Protein AF-A0ABD3RJL9-F1 (afdb_monomer)

Radius of gyration: 29.36 Å; Cα contacts (8 Å, |Δi|>4): 230; chains: 1; bounding box: 71×64×87 Å

Structure (mmCIF, N/CA/C/O backbone):
data_AF-A0ABD3RJL9-F1
#
_entry.id   AF-A0ABD3RJL9-F1
#
loop_
_atom_site.group_PDB
_atom_site.id
_atom_site.type_symbol
_atom_site.label_atom_id
_atom_site.label_alt_id
_atom_site.label_comp_id
_atom_site.label_asym_id
_atom_site.label_entity_id
_atom_site.label_seq_id
_atom_site.pdbx_PDB_ins_code
_atom_site.Cartn_x
_atom_site.Cartn_y
_atom_site.Cartn_z
_atom_site.occupancy
_atom_site.B_iso_or_equiv
_atom_site.auth_seq_id
_atom_site.auth_comp_id
_atom_site.auth_asym_id
_atom_site.auth_atom_id
_atom_site.pdbx_PDB_model_num
ATOM 1 N N . MET A 1 1 ? 4.898 8.493 -25.450 1.00 49.09 1 MET A N 1
ATOM 2 C CA . MET A 1 1 ? 4.939 7.636 -24.239 1.00 49.09 1 MET A CA 1
ATOM 3 C C . MET A 1 1 ? 6.153 7.896 -23.347 1.00 49.09 1 MET A C 1
ATOM 5 O O . MET A 1 1 ? 6.012 7.706 -22.150 1.00 49.09 1 MET A O 1
ATOM 9 N N . SER A 1 2 ? 7.295 8.373 -23.867 1.00 51.12 2 SER A N 1
ATOM 10 C CA . SER A 1 2 ? 8.560 8.495 -23.112 1.00 51.12 2 SER A CA 1
ATOM 11 C C . SER A 1 2 ? 8.559 9.437 -21.900 1.00 51.12 2 SER A C 1
ATOM 13 O O . SER A 1 2 ? 9.493 9.374 -21.118 1.00 51.12 2 SER A O 1
ATOM 15 N N . VAL A 1 3 ? 7.549 10.295 -21.723 1.00 60.09 3 VAL A N 1
ATOM 16 C CA . VAL A 1 3 ? 7.603 11.363 -20.705 1.00 60.09 3 VAL A CA 1
ATOM 17 C C . VAL A 1 3 ? 6.668 11.109 -19.512 1.00 60.09 3 VAL A C 1
ATOM 19 O O . VAL A 1 3 ? 6.882 11.680 -18.453 1.00 60.09 3 VAL A O 1
ATOM 22 N N . LEU A 1 4 ? 5.634 10.263 -19.647 1.00 69.38 4 LEU A N 1
ATOM 23 C CA . LEU A 1 4 ? 4.552 10.154 -18.645 1.00 69.38 4 LEU A CA 1
ATOM 24 C C . LEU A 1 4 ? 4.707 9.012 -17.635 1.00 69.38 4 LEU A C 1
ATOM 26 O O . LEU A 1 4 ? 4.087 9.075 -16.578 1.00 69.38 4 LEU A O 1
ATOM 30 N N . HIS A 1 5 ? 5.494 7.976 -17.929 1.00 83.44 5 HIS A N 1
ATOM 31 C CA . HIS A 1 5 ? 5.650 6.864 -16.991 1.00 83.44 5 HIS A CA 1
ATOM 32 C C . HIS A 1 5 ? 6.650 7.244 -15.884 1.00 83.44 5 HIS A C 1
ATOM 34 O O . HIS A 1 5 ? 7.741 7.692 -16.234 1.00 83.44 5 HIS A O 1
ATOM 40 N N . PRO A 1 6 ? 6.354 7.017 -14.586 1.00 84.38 6 PRO A N 1
ATOM 41 C CA . PRO A 1 6 ? 7.262 7.369 -13.487 1.00 84.38 6 PRO A CA 1
ATOM 42 C C . PRO A 1 6 ? 8.664 6.758 -13.617 1.00 84.38 6 PRO A C 1
ATOM 44 O O . PRO A 1 6 ? 9.666 7.394 -13.311 1.00 84.38 6 PRO A O 1
ATOM 47 N N . LEU A 1 7 ? 8.747 5.548 -14.182 1.00 86.31 7 LEU A N 1
ATOM 48 C CA . LEU A 1 7 ? 10.017 4.901 -14.539 1.00 86.31 7 LEU A CA 1
ATOM 49 C C . LEU A 1 7 ? 10.797 5.611 -15.655 1.00 86.31 7 LEU A C 1
ATOM 51 O O . LEU A 1 7 ? 11.798 5.083 -16.079 1.00 86.31 7 LEU A O 1
ATOM 55 N N . MET A 1 8 ? 10.362 6.731 -16.211 1.00 86.81 8 MET A N 1
ATOM 56 C CA . MET A 1 8 ? 11.145 7.484 -17.202 1.00 86.81 8 MET A CA 1
ATOM 57 C C . MET A 1 8 ? 11.368 8.929 -16.746 1.00 86.81 8 MET A C 1
ATOM 59 O O . MET A 1 8 ? 11.799 9.772 -17.531 1.00 86.81 8 MET A O 1
ATOM 63 N N . TRP A 1 9 ? 11.027 9.242 -15.494 1.00 85.19 9 TRP A N 1
ATOM 64 C CA . TRP A 1 9 ? 11.188 10.575 -14.926 1.00 85.19 9 TRP A CA 1
ATOM 65 C C . TRP A 1 9 ? 12.640 10.852 -14.544 1.00 85.19 9 TRP A C 1
ATOM 67 O O . TRP A 1 9 ? 13.453 9.939 -14.444 1.00 85.19 9 TRP A O 1
ATOM 77 N N . THR A 1 10 ? 12.963 12.124 -14.327 1.00 84.88 10 THR A N 1
ATOM 78 C CA . THR A 1 10 ? 14.251 12.544 -13.764 1.00 84.88 10 THR A CA 1
ATOM 79 C C . THR A 1 10 ? 14.348 12.162 -12.288 1.00 84.88 10 THR A C 1
ATOM 81 O O . THR A 1 10 ? 13.320 12.027 -11.624 1.00 84.88 10 THR A O 1
ATOM 84 N N . ASP A 1 11 ? 15.564 12.040 -11.761 1.00 83.31 11 ASP A N 1
ATOM 85 C CA . ASP A 1 11 ? 15.801 11.590 -10.381 1.00 83.31 11 ASP A CA 1
ATOM 86 C C . ASP A 1 11 ? 15.089 12.478 -9.353 1.00 83.31 11 ASP A C 1
ATOM 88 O O . ASP A 1 11 ? 14.355 11.962 -8.521 1.00 83.31 11 ASP A O 1
ATOM 92 N N . ARG A 1 12 ? 15.132 13.810 -9.519 1.00 81.50 12 ARG A N 1
ATOM 93 C CA . ARG A 1 12 ? 14.371 14.762 -8.679 1.00 81.50 12 ARG A CA 1
ATOM 94 C C . ARG A 1 12 ? 12.870 14.441 -8.605 1.00 81.50 12 ARG A C 1
ATOM 96 O O . ARG A 1 12 ? 12.234 14.607 -7.570 1.00 81.50 12 ARG A O 1
ATOM 103 N N . ARG A 1 13 ? 12.269 13.992 -9.711 1.00 79.19 13 ARG A N 1
ATOM 104 C CA . ARG A 1 13 ? 10.838 13.639 -9.760 1.00 79.19 13 ARG A CA 1
ATOM 105 C C . ARG A 1 13 ? 10.560 12.247 -9.206 1.00 79.19 13 ARG A C 1
ATOM 107 O O . ARG A 1 13 ? 9.487 12.018 -8.658 1.00 79.19 13 ARG A O 1
ATOM 114 N N . GLN A 1 14 ? 11.493 11.315 -9.373 1.00 83.38 14 GLN A N 1
ATOM 115 C CA . GLN A 1 14 ? 11.403 10.001 -8.740 1.00 83.38 14 GLN A CA 1
ATOM 116 C C . GLN A 1 14 ? 11.513 10.132 -7.217 1.00 83.38 14 GLN A C 1
ATOM 118 O O . GLN A 1 14 ? 10.752 9.491 -6.502 1.00 83.38 14 GLN A O 1
ATOM 123 N N . GLU A 1 15 ? 12.367 11.034 -6.734 1.00 81.44 15 GLU A N 1
ATOM 124 C CA . GLU A 1 15 ? 12.496 11.388 -5.322 1.00 81.44 15 GLU A CA 1
ATOM 125 C C . GLU A 1 15 ? 11.206 11.999 -4.770 1.00 81.44 15 GLU A C 1
ATOM 127 O O . GLU A 1 15 ? 10.715 11.573 -3.728 1.00 81.44 15 GLU A O 1
ATOM 132 N N . ALA A 1 16 ? 10.576 12.914 -5.513 1.00 77.62 16 ALA A N 1
ATOM 133 C CA . ALA A 1 16 ? 9.269 13.451 -5.134 1.00 77.62 16 ALA A CA 1
ATOM 134 C C . ALA A 1 16 ? 8.192 12.352 -5.015 1.00 77.62 16 ALA A C 1
ATOM 136 O O . ALA A 1 16 ? 7.364 12.398 -4.106 1.00 77.62 16 ALA A O 1
ATOM 137 N N . MET A 1 17 ? 8.229 11.337 -5.886 1.00 77.19 17 MET A N 1
ATOM 138 C CA . MET A 1 17 ? 7.349 10.162 -5.808 1.00 77.19 17 MET A CA 1
ATOM 139 C C . MET A 1 17 ? 7.727 9.185 -4.702 1.00 77.19 17 MET A C 1
ATOM 141 O O . MET A 1 17 ? 6.875 8.418 -4.269 1.00 77.19 17 MET A O 1
ATOM 145 N N . GLN A 1 18 ? 8.967 9.195 -4.220 1.00 78.50 18 GLN A N 1
ATOM 146 C CA . GLN A 1 18 ? 9.380 8.312 -3.135 1.00 78.50 18 GLN A CA 1
ATOM 147 C C . GLN A 1 18 ? 8.634 8.624 -1.827 1.00 78.50 18 GLN A C 1
ATOM 149 O O . GLN A 1 18 ? 8.463 7.734 -0.995 1.00 78.50 18 GLN A O 1
ATOM 154 N N . ARG A 1 19 ? 8.123 9.855 -1.692 1.00 71.38 19 ARG A N 1
ATOM 155 C CA . ARG A 1 19 ? 7.244 10.295 -0.595 1.00 71.38 19 ARG A CA 1
ATOM 156 C C . ARG A 1 19 ? 5.851 9.665 -0.645 1.00 71.38 19 ARG A C 1
ATOM 158 O O . ARG A 1 19 ? 5.139 9.676 0.353 1.00 71.38 19 ARG A O 1
ATOM 165 N N . SER A 1 20 ? 5.447 9.147 -1.803 1.00 72.38 20 SER A N 1
ATOM 166 C CA . SER A 1 20 ? 4.156 8.495 -1.987 1.00 72.38 20 SER A CA 1
ATOM 167 C C . SER A 1 20 ? 4.202 7.050 -1.486 1.00 72.38 20 SER A C 1
ATOM 169 O O . SER A 1 20 ? 5.098 6.258 -1.794 1.00 72.38 20 SER A O 1
ATOM 171 N N . SER A 1 21 ? 3.176 6.697 -0.720 1.00 65.56 21 SER A N 1
ATOM 172 C CA . SER A 1 21 ? 2.938 5.359 -0.183 1.00 65.56 21 SER A CA 1
ATOM 173 C C . SER A 1 21 ? 2.552 4.355 -1.273 1.00 65.56 21 SER A C 1
ATOM 175 O O . SER A 1 21 ? 2.922 3.183 -1.186 1.00 65.56 21 SER A O 1
ATOM 177 N N . THR A 1 22 ? 1.878 4.807 -2.337 1.00 61.28 22 THR A N 1
ATOM 178 C CA . THR A 1 22 ? 1.389 3.935 -3.416 1.00 61.28 22 THR A CA 1
ATOM 179 C C . THR A 1 22 ? 2.466 3.559 -4.434 1.00 61.28 22 THR A C 1
ATOM 181 O O . THR A 1 22 ? 2.315 2.569 -5.157 1.00 61.28 22 THR A O 1
ATOM 184 N N . LYS A 1 23 ? 3.566 4.321 -4.523 1.00 62.62 23 LYS A N 1
ATOM 185 C CA . LYS A 1 23 ? 4.617 4.114 -5.533 1.00 62.62 23 LYS A CA 1
ATOM 186 C C . LYS A 1 23 ? 6.019 4.404 -5.000 1.00 62.62 23 LYS A C 1
ATOM 188 O O . LYS A 1 23 ? 6.710 5.267 -5.536 1.00 62.62 23 LYS A O 1
ATOM 193 N N . LYS A 1 24 ? 6.486 3.596 -4.040 1.00 69.94 24 LYS A N 1
ATOM 194 C CA . LYS A 1 24 ? 7.922 3.491 -3.713 1.00 69.94 24 LYS A CA 1
ATOM 195 C C . LYS A 1 24 ? 8.691 3.023 -4.947 1.00 69.94 24 LYS A C 1
ATOM 197 O O . LYS A 1 24 ? 8.808 1.826 -5.213 1.00 69.94 24 LYS A O 1
ATOM 202 N N . ILE A 1 25 ? 9.138 3.982 -5.747 1.00 80.44 25 ILE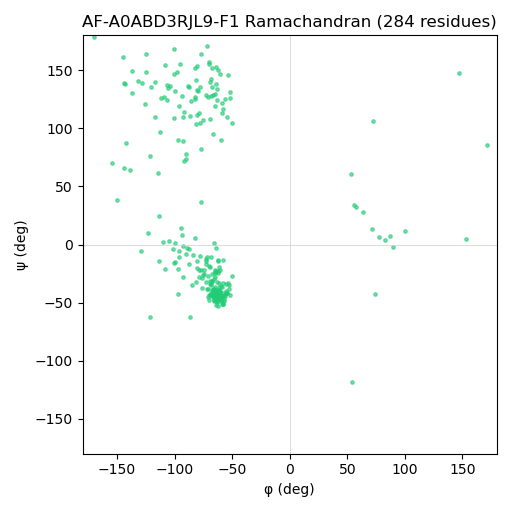 A N 1
ATOM 203 C CA . ILE A 1 25 ? 9.621 3.729 -7.098 1.00 80.44 25 ILE A CA 1
ATOM 204 C C . ILE A 1 25 ? 11.043 3.186 -7.096 1.00 80.44 25 ILE A C 1
ATOM 206 O O . ILE A 1 25 ? 11.372 2.408 -7.984 1.00 80.44 25 ILE A O 1
ATOM 210 N N . TYR A 1 26 ? 11.846 3.520 -6.082 1.00 84.31 26 TYR A N 1
ATOM 211 C CA . TYR A 1 26 ? 13.241 3.086 -6.013 1.00 84.31 26 TYR A CA 1
ATOM 212 C C . TYR A 1 26 ? 13.394 1.580 -5.950 1.00 84.31 26 TYR A C 1
ATOM 214 O O . TYR A 1 26 ? 14.147 1.041 -6.740 1.00 84.31 26 TYR A O 1
ATOM 222 N N . ARG A 1 27 ? 12.586 0.881 -5.148 1.00 85.06 27 ARG A N 1
ATOM 223 C CA . ARG A 1 27 ? 12.644 -0.586 -5.117 1.00 85.06 27 ARG A CA 1
ATOM 224 C C . ARG A 1 27 ? 12.426 -1.194 -6.502 1.00 85.06 27 ARG A C 1
ATOM 226 O O . ARG A 1 27 ? 13.143 -2.091 -6.908 1.00 85.06 27 ARG A O 1
ATOM 233 N N . LEU A 1 28 ? 11.442 -0.673 -7.233 1.00 86.31 28 LEU A N 1
ATOM 234 C CA . LEU A 1 28 ? 11.156 -1.138 -8.584 1.00 86.31 28 LEU A CA 1
ATOM 235 C C . LEU A 1 28 ? 12.269 -0.767 -9.573 1.00 86.31 28 LEU A C 1
ATOM 237 O O . LEU A 1 28 ? 12.479 -1.490 -10.537 1.00 86.31 28 LEU A O 1
ATOM 241 N N . LEU A 1 29 ? 12.931 0.372 -9.386 1.00 88.75 29 LEU A N 1
ATOM 242 C CA . LEU A 1 29 ? 14.048 0.790 -10.229 1.00 88.75 29 LEU A CA 1
ATOM 243 C C . LEU A 1 29 ? 15.285 -0.060 -9.981 1.00 88.75 29 LEU A C 1
ATOM 245 O O . LEU A 1 29 ? 15.856 -0.543 -10.951 1.00 88.75 29 LEU A O 1
ATOM 249 N N . ASP A 1 30 ? 15.608 -0.305 -8.715 1.00 90.25 30 ASP A N 1
ATOM 250 C CA . ASP A 1 30 ? 16.686 -1.197 -8.301 1.00 90.25 30 ASP A CA 1
ATOM 251 C C . ASP A 1 30 ? 16.455 -2.599 -8.881 1.00 90.25 30 ASP A C 1
ATOM 253 O O . ASP A 1 30 ? 17.327 -3.122 -9.565 1.00 90.25 30 ASP A O 1
ATOM 257 N N . ASP A 1 31 ? 15.241 -3.152 -8.733 1.00 92.12 31 ASP A N 1
ATOM 258 C CA . ASP A 1 31 ? 14.880 -4.455 -9.310 1.00 92.12 31 ASP A CA 1
ATOM 259 C C . ASP A 1 31 ? 15.067 -4.472 -10.847 1.00 92.12 31 ASP A C 1
ATOM 261 O O . ASP A 1 31 ? 15.570 -5.441 -11.413 1.00 92.12 31 ASP A O 1
ATOM 265 N N . ILE A 1 32 ? 14.687 -3.394 -11.549 1.00 92.31 32 ILE A N 1
ATOM 266 C CA . ILE A 1 32 ? 14.830 -3.284 -13.014 1.00 92.31 32 ILE A CA 1
ATOM 267 C C . ILE A 1 32 ? 16.300 -3.202 -13.433 1.00 92.31 32 ILE A C 1
ATOM 269 O O . ILE A 1 32 ? 16.683 -3.804 -14.442 1.00 92.31 32 ILE A O 1
ATOM 273 N N . ASP A 1 33 ? 17.106 -2.430 -12.711 1.00 92.12 33 ASP A N 1
ATOM 274 C CA . ASP A 1 33 ? 18.520 -2.235 -13.019 1.00 92.12 33 ASP A CA 1
ATOM 275 C C . ASP A 1 33 ? 19.328 -3.506 -12.704 1.00 92.12 33 ASP A C 1
ATOM 277 O O . ASP A 1 33 ? 20.178 -3.909 -13.511 1.00 92.12 33 ASP A O 1
ATOM 281 N N . ASP A 1 34 ? 18.994 -4.202 -11.615 1.00 95.25 34 ASP A N 1
ATOM 282 C CA . ASP A 1 34 ? 19.538 -5.515 -11.260 1.00 95.25 34 ASP A CA 1
ATOM 283 C C . ASP A 1 34 ? 19.175 -6.569 -12.315 1.00 95.25 34 ASP A C 1
ATOM 285 O O . ASP A 1 34 ? 20.060 -7.260 -12.830 1.00 95.25 34 ASP A O 1
ATOM 289 N N . ASP A 1 35 ? 17.904 -6.648 -12.724 1.00 95.38 35 ASP A N 1
ATOM 290 C CA . ASP A 1 35 ? 17.443 -7.571 -13.768 1.00 95.38 35 ASP A CA 1
ATOM 291 C C . ASP A 1 35 ? 18.115 -7.284 -15.117 1.00 95.38 35 ASP A C 1
ATOM 293 O O . ASP A 1 35 ? 18.547 -8.205 -15.821 1.00 95.38 35 ASP A O 1
ATOM 297 N N . SER A 1 36 ? 18.246 -6.007 -15.490 1.00 94.69 36 SER A 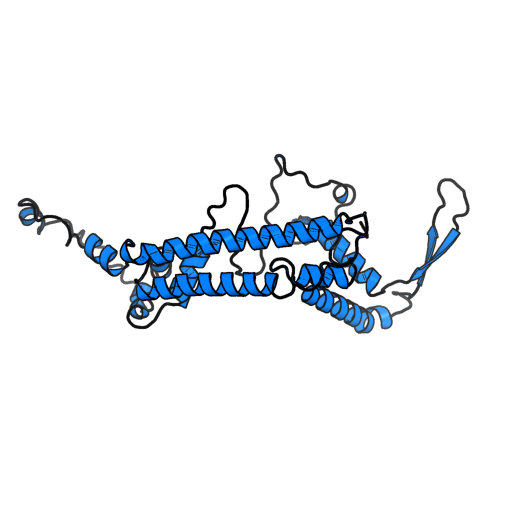N 1
ATOM 298 C CA . SER A 1 36 ? 18.941 -5.603 -16.715 1.00 94.69 36 SER A CA 1
ATOM 299 C C . SER A 1 36 ? 20.409 -6.021 -16.682 1.00 94.69 36 SER A C 1
ATOM 301 O O . SER A 1 36 ? 20.948 -6.494 -17.688 1.00 94.69 36 SER A O 1
ATOM 303 N N . THR A 1 37 ? 21.070 -5.832 -15.541 1.00 94.06 37 THR A N 1
ATOM 304 C CA . THR A 1 37 ? 22.477 -6.200 -15.356 1.00 94.06 37 THR A CA 1
ATOM 305 C C . THR A 1 37 ? 22.638 -7.711 -15.438 1.00 94.06 37 THR A C 1
ATOM 307 O O . THR A 1 37 ? 23.467 -8.208 -16.203 1.00 94.06 37 THR A O 1
ATOM 310 N N . TRP A 1 38 ? 21.770 -8.454 -14.753 1.00 95.62 38 TRP A N 1
ATOM 311 C CA . TRP A 1 38 ? 21.752 -9.909 -14.777 1.00 95.62 38 TRP A CA 1
ATOM 312 C C . TRP A 1 38 ? 21.525 -10.467 -16.188 1.00 95.62 38 TRP A C 1
ATOM 314 O O . TRP A 1 38 ? 22.256 -11.359 -16.629 1.00 95.62 38 TRP A O 1
ATOM 324 N N . LEU A 1 39 ? 20.561 -9.924 -16.941 1.00 94.19 39 LEU A N 1
ATOM 325 C CA . LEU A 1 39 ? 20.297 -10.326 -18.326 1.00 94.19 39 LEU A CA 1
ATOM 326 C C . LEU A 1 39 ? 21.491 -10.043 -19.234 1.00 94.19 39 LEU A C 1
ATOM 328 O O . LEU A 1 39 ? 21.826 -10.868 -20.091 1.00 94.19 39 LEU A O 1
ATOM 332 N N . ASN A 1 40 ? 22.164 -8.913 -19.036 1.00 92.50 40 ASN A N 1
ATOM 333 C CA . ASN A 1 40 ? 23.361 -8.607 -19.797 1.00 92.50 40 ASN A CA 1
ATOM 334 C C . ASN A 1 40 ? 24.481 -9.608 -19.496 1.00 92.50 40 ASN A C 1
ATOM 336 O O . ASN A 1 40 ? 25.066 -10.161 -20.427 1.00 92.50 40 ASN A O 1
ATOM 340 N N . GLU A 1 41 ? 24.749 -9.904 -18.227 1.00 93.19 41 GLU A N 1
ATOM 341 C CA . GLU A 1 41 ? 25.804 -10.836 -17.814 1.00 93.19 41 GLU A CA 1
ATOM 342 C C . GLU A 1 41 ? 25.534 -12.286 -18.225 1.00 93.19 41 GLU A C 1
ATOM 344 O O . GLU A 1 41 ? 26.451 -12.997 -18.636 1.00 93.19 41 GLU A O 1
ATOM 349 N N . LYS A 1 42 ? 24.290 -12.756 -18.094 1.00 94.50 42 LYS A N 1
ATOM 350 C CA . LYS A 1 42 ? 23.954 -14.174 -18.293 1.00 94.50 42 LYS A CA 1
ATOM 351 C C . LYS A 1 42 ? 23.506 -14.512 -19.703 1.00 94.50 42 LYS A C 1
ATOM 353 O O . LYS A 1 42 ? 23.693 -15.652 -20.118 1.00 94.50 42 LYS A O 1
ATOM 358 N N . LEU A 1 43 ? 22.916 -13.561 -20.425 1.00 93.56 43 LEU A N 1
ATOM 359 C CA . LEU A 1 43 ? 22.292 -13.819 -21.718 1.00 93.56 43 LEU A CA 1
ATOM 360 C C . LEU A 1 43 ? 22.911 -12.972 -22.830 1.00 93.56 43 LEU A C 1
ATOM 362 O O . LEU A 1 43 ? 23.496 -13.531 -23.756 1.00 93.56 43 LEU A O 1
ATOM 366 N N . TRP A 1 44 ? 22.816 -11.643 -22.758 1.00 92.19 44 TRP A N 1
ATOM 367 C CA . TRP A 1 44 ? 23.152 -10.794 -23.907 1.00 92.19 44 TRP A CA 1
ATOM 368 C C . TRP A 1 44 ? 24.650 -10.754 -24.211 1.00 92.19 44 TRP A C 1
ATOM 370 O O . TRP A 1 44 ? 25.028 -10.755 -25.379 1.00 92.19 44 TRP A O 1
ATOM 380 N N . SER A 1 45 ? 25.511 -10.733 -23.192 1.00 90.62 45 SER A N 1
ATOM 381 C CA . SER A 1 45 ? 26.970 -10.745 -23.385 1.00 90.62 45 SER A CA 1
ATOM 382 C C . SER A 1 45 ? 27.519 -12.126 -23.740 1.00 90.62 45 SER A C 1
ATOM 384 O O . SER A 1 45 ? 28.580 -12.217 -24.354 1.00 90.62 45 SER A O 1
ATOM 386 N N . SER A 1 46 ? 26.782 -13.193 -23.412 1.00 92.81 46 SER A N 1
ATOM 387 C CA . SER A 1 46 ? 27.202 -14.571 -23.685 1.00 92.81 46 SER A CA 1
ATOM 388 C C . SER A 1 46 ? 27.232 -14.905 -25.182 1.00 92.81 46 SER A C 1
ATOM 390 O O . SER A 1 46 ? 28.073 -15.687 -25.621 1.00 92.81 46 SER A O 1
ATOM 392 N N . ASP A 1 47 ? 26.352 -14.282 -25.974 1.00 92.06 47 ASP A N 1
ATOM 393 C CA . ASP A 1 47 ? 26.249 -14.494 -27.417 1.00 92.06 47 ASP A CA 1
ATOM 394 C C . ASP A 1 47 ? 25.945 -13.179 -28.153 1.00 92.06 47 ASP A C 1
ATOM 396 O O . ASP A 1 47 ? 24.795 -12.844 -28.453 1.00 92.06 47 ASP A O 1
ATOM 400 N N . ARG A 1 48 ? 27.009 -12.447 -28.502 1.00 90.00 48 ARG A N 1
ATOM 401 C CA . ARG A 1 48 ? 26.920 -11.202 -29.284 1.00 90.00 48 ARG A CA 1
ATOM 402 C C . ARG A 1 48 ? 26.559 -11.412 -30.753 1.00 90.00 48 ARG A C 1
ATOM 404 O O . ARG A 1 48 ? 26.254 -10.443 -31.442 1.00 90.00 48 ARG A O 1
ATOM 411 N N . THR A 1 49 ? 26.572 -12.653 -31.242 1.00 90.38 49 THR A N 1
ATOM 412 C CA . THR A 1 49 ? 26.120 -12.949 -32.609 1.00 90.38 49 THR A CA 1
ATOM 413 C C . THR A 1 49 ? 24.598 -12.931 -32.689 1.00 90.38 49 THR A C 1
ATOM 415 O O . THR A 1 49 ? 24.034 -12.422 -33.657 1.00 90.38 49 THR A O 1
ATOM 418 N N . ARG A 1 50 ? 23.929 -13.418 -31.638 1.00 90.56 50 ARG A N 1
ATOM 419 C CA . ARG A 1 50 ? 22.473 -13.365 -31.490 1.00 90.56 50 ARG A CA 1
ATOM 420 C C . ARG A 1 50 ? 21.984 -12.049 -30.885 1.00 90.56 50 ARG A C 1
ATOM 422 O O . ARG A 1 50 ? 20.910 -11.581 -31.259 1.00 90.56 50 ARG A O 1
ATOM 429 N N . PHE A 1 51 ? 22.756 -11.463 -29.970 1.00 91.88 51 PHE A N 1
ATOM 430 C CA . PHE A 1 51 ? 22.429 -10.227 -29.254 1.00 91.88 51 PHE A CA 1
ATOM 431 C C . PHE A 1 51 ? 23.503 -9.151 -29.501 1.00 91.88 51 PHE A C 1
ATOM 433 O O . PHE A 1 51 ? 24.357 -8.920 -28.640 1.00 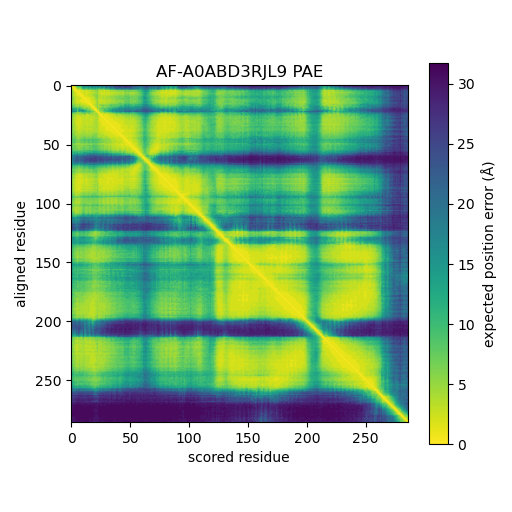91.88 51 PHE A O 1
ATOM 440 N N . PRO A 1 52 ? 23.503 -8.504 -30.681 1.00 91.75 52 PRO A N 1
ATOM 441 C CA . PRO A 1 52 ? 24.485 -7.475 -31.007 1.00 91.75 52 PRO A CA 1
ATOM 442 C C . PRO A 1 52 ? 24.296 -6.227 -30.134 1.00 91.75 52 PRO A C 1
ATOM 444 O O . PRO A 1 52 ? 23.187 -5.924 -29.699 1.00 91.75 52 PRO A O 1
ATOM 447 N N . GLU A 1 53 ? 25.377 -5.482 -29.894 1.00 88.62 53 GLU A N 1
ATOM 448 C CA . GLU A 1 53 ? 25.342 -4.249 -29.085 1.00 88.62 53 GLU A CA 1
ATOM 449 C C . GLU A 1 53 ? 24.712 -3.072 -29.835 1.00 88.62 53 GLU A C 1
ATOM 451 O O . GLU A 1 53 ? 24.149 -2.167 -29.221 1.00 88.62 53 GLU A O 1
ATOM 456 N N . THR A 1 54 ? 24.758 -3.100 -31.165 1.00 91.31 54 THR A N 1
ATOM 457 C CA . THR A 1 54 ? 24.138 -2.109 -32.041 1.00 91.31 54 THR A CA 1
ATOM 458 C C . THR A 1 54 ? 23.443 -2.792 -33.212 1.00 91.31 54 THR A C 1
ATOM 460 O O . THR A 1 54 ? 23.856 -3.853 -33.682 1.00 91.31 54 THR A O 1
ATOM 463 N N . VAL A 1 55 ? 22.367 -2.176 -33.695 1.00 90.56 55 VAL A N 1
ATOM 464 C CA . VAL A 1 55 ? 21.689 -2.576 -34.932 1.00 90.56 55 VAL A CA 1
ATOM 465 C C . VAL A 1 55 ? 21.521 -1.368 -35.835 1.00 90.56 55 VAL A C 1
ATOM 467 O O . VAL A 1 55 ? 21.175 -0.279 -35.376 1.00 90.56 55 VAL A O 1
ATOM 470 N N . SER A 1 56 ? 21.745 -1.564 -37.129 1.00 88.88 56 SER A N 1
ATOM 471 C CA . SER A 1 56 ? 21.510 -0.533 -38.133 1.00 88.88 56 SER A CA 1
ATOM 472 C C . SER A 1 56 ? 20.091 -0.665 -38.679 1.00 88.88 56 SER A C 1
ATOM 474 O O . SER A 1 56 ? 19.751 -1.656 -39.328 1.00 88.88 56 SER A O 1
ATOM 476 N N . LEU A 1 57 ? 19.252 0.332 -38.419 1.00 84.75 57 LEU A N 1
ATOM 477 C CA . LEU A 1 57 ? 17.872 0.384 -38.889 1.00 84.75 57 LEU A CA 1
ATOM 478 C C . LEU A 1 57 ? 17.752 1.416 -40.006 1.00 84.75 57 LEU A C 1
ATOM 480 O O . LEU A 1 57 ? 18.288 2.516 -39.911 1.00 84.75 57 LEU A O 1
ATOM 484 N N . ARG A 1 58 ? 17.009 1.080 -41.064 1.00 82.75 58 ARG A N 1
ATOM 485 C CA . ARG A 1 58 ? 16.593 2.080 -42.052 1.00 82.75 58 ARG A CA 1
ATOM 486 C C . ARG A 1 58 ? 15.408 2.851 -41.489 1.00 82.75 58 ARG A C 1
ATOM 488 O O . ARG A 1 58 ? 14.331 2.281 -41.321 1.00 82.75 58 ARG A O 1
ATOM 495 N N . VAL A 1 59 ? 15.602 4.132 -41.205 1.00 78.12 59 VAL A N 1
ATOM 496 C CA . VAL A 1 59 ? 14.565 5.010 -40.655 1.00 78.12 59 VAL A CA 1
ATOM 497 C C . VAL A 1 59 ? 14.188 6.042 -41.717 1.00 78.12 59 VAL A C 1
ATOM 499 O O . VAL A 1 59 ? 15.049 6.729 -42.259 1.00 78.12 59 VAL A O 1
ATOM 502 N N . GLY A 1 60 ? 12.891 6.142 -42.033 1.00 65.62 60 GLY A N 1
ATOM 503 C CA . GLY A 1 60 ? 12.351 7.203 -42.897 1.00 65.62 60 GLY A CA 1
ATOM 504 C C . GLY A 1 60 ? 12.078 6.861 -44.369 1.00 65.62 60 GLY A C 1
ATOM 505 O O . GLY A 1 60 ? 11.802 7.773 -45.132 1.00 65.62 60 GLY A O 1
ATOM 506 N N . GLY A 1 61 ? 12.099 5.592 -44.789 1.00 55.81 61 GLY A N 1
ATOM 507 C CA . GLY A 1 61 ? 11.790 5.211 -46.177 1.00 55.81 61 GLY A CA 1
ATOM 508 C C . GLY A 1 61 ? 10.341 4.757 -46.375 1.00 55.81 61 GLY A C 1
ATOM 509 O O . GLY A 1 61 ? 10.049 3.569 -46.253 1.00 55.81 61 GLY A O 1
ATOM 510 N N . GLY A 1 62 ? 9.431 5.679 -46.692 1.00 56.88 62 GLY A N 1
ATOM 511 C CA . GLY A 1 62 ? 8.121 5.351 -47.264 1.00 56.88 62 GLY A CA 1
ATOM 512 C C . GLY A 1 62 ? 8.143 5.570 -48.778 1.00 56.88 62 GLY A C 1
ATOM 513 O O . GLY A 1 62 ? 8.587 6.617 -49.224 1.00 56.88 62 GLY A O 1
ATOM 514 N N . ASN A 1 63 ? 7.656 4.605 -49.567 1.00 52.06 63 ASN A N 1
ATOM 515 C CA . ASN A 1 63 ? 7.501 4.703 -51.030 1.00 52.06 63 ASN A CA 1
ATOM 516 C C . ASN A 1 63 ? 8.765 5.117 -51.821 1.00 52.06 63 ASN A C 1
ATOM 518 O O . ASN A 1 63 ? 8.744 6.086 -52.572 1.00 52.06 63 ASN A O 1
ATOM 522 N N . GLY A 1 64 ? 9.837 4.323 -51.737 1.00 58.88 64 GLY A N 1
ATOM 523 C CA . GLY A 1 64 ? 10.928 4.371 -52.724 1.00 58.88 64 GLY A CA 1
ATOM 524 C C . GLY A 1 64 ? 12.044 5.390 -52.475 1.00 58.88 64 GLY A C 1
ATOM 525 O O . GLY A 1 64 ? 12.913 5.523 -53.331 1.00 58.88 64 GLY A O 1
ATOM 526 N N . GLU A 1 65 ? 12.065 6.063 -51.324 1.00 64.69 65 GLU A N 1
ATOM 527 C CA . GLU A 1 65 ? 13.222 6.850 -50.881 1.00 64.69 65 GLU A CA 1
ATOM 528 C C . GLU A 1 65 ? 14.212 5.984 -50.081 1.00 64.69 65 GLU A C 1
ATOM 530 O O . GLU A 1 65 ? 13.815 5.186 -49.222 1.00 64.69 65 GLU A O 1
ATOM 535 N N . ASP A 1 66 ? 15.510 6.145 -50.364 1.00 63.56 66 ASP A N 1
ATOM 536 C CA . ASP A 1 66 ? 16.598 5.539 -49.593 1.00 63.56 66 ASP A CA 1
ATOM 537 C C . ASP A 1 66 ? 16.626 6.163 -48.190 1.00 63.56 66 ASP A C 1
ATOM 539 O O . ASP A 1 66 ? 17.186 7.234 -47.965 1.00 63.56 66 ASP A O 1
ATOM 543 N N . GLY A 1 67 ? 15.965 5.499 -47.240 1.00 70.56 67 GLY A N 1
ATOM 544 C CA . GLY A 1 67 ? 15.962 5.910 -45.839 1.00 70.56 67 GLY A CA 1
ATOM 545 C C . GLY A 1 67 ? 17.372 5.921 -45.242 1.00 70.56 67 GLY A C 1
ATOM 546 O O . GLY A 1 67 ? 18.207 5.072 -45.568 1.00 70.56 67 GLY A O 1
ATOM 547 N N . ASN A 1 68 ? 17.620 6.855 -44.324 1.00 79.56 68 ASN A N 1
ATOM 548 C CA . ASN A 1 68 ? 18.897 6.951 -43.625 1.00 79.56 68 ASN A CA 1
ATOM 549 C C . ASN A 1 68 ? 19.141 5.698 -42.773 1.00 79.56 68 ASN A C 1
ATOM 551 O O . ASN A 1 68 ? 18.237 5.191 -42.101 1.00 79.56 68 ASN A O 1
ATOM 555 N N . LEU A 1 69 ? 20.381 5.207 -42.808 1.00 84.00 69 LEU A N 1
ATOM 556 C CA . LEU A 1 69 ? 20.840 4.123 -41.947 1.00 84.00 69 LEU A CA 1
ATOM 557 C C . LEU A 1 69 ? 21.191 4.721 -40.578 1.00 84.00 69 LEU A C 1
ATOM 559 O O . LEU A 1 69 ? 22.146 5.485 -40.463 1.00 84.00 69 LEU A O 1
ATOM 563 N N . GLU A 1 70 ? 20.404 4.403 -39.557 1.00 87.75 70 GLU A N 1
ATOM 564 C CA . GLU A 1 70 ? 20.625 4.853 -38.183 1.00 87.75 70 GLU A CA 1
ATOM 565 C C . GLU A 1 70 ? 21.136 3.678 -37.344 1.00 87.75 70 GLU A C 1
ATOM 567 O O . GLU A 1 70 ? 20.495 2.626 -37.285 1.00 87.75 70 GLU A O 1
ATOM 572 N N . GLU A 1 71 ? 22.285 3.842 -36.689 1.00 90.12 71 GLU A N 1
ATOM 573 C CA . GLU A 1 71 ? 22.764 2.875 -35.701 1.00 90.12 71 GLU A CA 1
ATOM 574 C C . GLU A 1 71 ? 22.099 3.131 -34.353 1.00 90.12 71 GLU A C 1
ATOM 576 O O . GLU A 1 71 ? 22.142 4.243 -33.824 1.00 90.12 71 GLU A O 1
ATOM 581 N N . ARG A 1 72 ? 21.494 2.090 -33.780 1.00 88.00 72 ARG A N 1
ATOM 582 C CA . ARG A 1 72 ? 20.862 2.159 -32.464 1.00 88.00 72 ARG A CA 1
ATOM 583 C C . ARG A 1 72 ? 21.479 1.163 -31.495 1.00 88.00 72 ARG A C 1
ATOM 585 O O . ARG A 1 72 ? 21.657 0.001 -31.869 1.00 88.00 72 ARG A O 1
ATOM 592 N N . PRO A 1 73 ? 21.762 1.583 -30.251 1.00 91.00 73 PRO A N 1
ATOM 593 C CA . PRO A 1 73 ? 22.240 0.674 -29.226 1.00 91.00 73 PRO A CA 1
ATOM 594 C C . PRO A 1 73 ? 21.122 -0.292 -28.819 1.00 91.00 73 PRO A C 1
ATOM 596 O O . PRO A 1 73 ? 19.957 0.094 -28.694 1.00 91.00 73 PRO A O 1
ATOM 599 N N . CYS A 1 74 ? 21.483 -1.549 -28.604 1.00 89.75 74 CYS A N 1
ATOM 600 C CA . CYS A 1 74 ? 20.593 -2.601 -28.134 1.00 89.75 74 CYS A CA 1
ATOM 601 C C . CYS A 1 74 ? 20.922 -2.970 -26.690 1.00 89.75 74 CYS A C 1
ATOM 603 O O . CYS A 1 74 ? 22.053 -2.809 -26.240 1.00 89.75 74 CYS A O 1
ATOM 605 N N . PHE A 1 75 ? 19.924 -3.496 -25.975 1.00 89.25 75 PHE A N 1
ATOM 606 C CA . PHE A 1 75 ? 20.115 -4.095 -24.648 1.00 89.25 75 PHE A CA 1
ATOM 607 C C . PHE A 1 75 ? 20.742 -3.154 -23.602 1.00 89.25 75 PHE A C 1
ATOM 609 O O . PHE A 1 75 ? 21.472 -3.585 -22.714 1.00 89.25 75 PHE A O 1
ATOM 616 N N . THR A 1 76 ? 20.461 -1.852 -23.703 1.00 90.75 76 THR A N 1
ATOM 617 C CA . THR A 1 76 ? 20.885 -0.868 -22.701 1.00 90.75 76 THR A CA 1
ATOM 618 C C . THR A 1 76 ? 19.939 -0.879 -21.497 1.00 90.75 76 THR A C 1
ATOM 620 O O . THR A 1 76 ? 18.748 -1.156 -21.680 1.00 90.75 76 THR A O 1
ATOM 623 N N . PRO A 1 77 ? 20.403 -0.488 -20.293 1.00 90.06 77 PRO A N 1
ATOM 624 C CA . PRO A 1 77 ? 19.530 -0.351 -19.122 1.00 90.06 77 PRO A CA 1
ATOM 625 C C . PRO A 1 77 ? 18.334 0.569 -19.384 1.00 90.06 77 PRO A C 1
ATOM 627 O O . PRO A 1 77 ? 17.191 0.234 -19.086 1.00 90.06 77 PRO A O 1
ATOM 630 N N . LEU A 1 78 ? 18.564 1.691 -20.077 1.00 89.56 78 LEU A N 1
ATOM 631 C CA . LEU A 1 78 ? 17.493 2.605 -20.478 1.00 89.56 78 LEU A CA 1
ATOM 632 C C . LEU A 1 78 ? 16.488 1.949 -21.442 1.00 89.56 78 LEU A C 1
ATOM 634 O O . LEU A 1 78 ? 15.283 2.177 -21.331 1.00 89.56 78 LEU A O 1
ATOM 638 N N . GLY A 1 79 ? 16.965 1.134 -22.387 1.00 90.50 79 GLY A N 1
ATOM 639 C CA . GLY A 1 79 ? 16.113 0.379 -23.305 1.00 90.50 79 GLY A CA 1
ATOM 640 C C . GLY A 1 79 ? 15.276 -0.679 -22.584 1.00 90.50 79 GLY A C 1
ATOM 641 O O . GLY A 1 79 ? 14.091 -0.834 -22.884 1.00 90.50 79 GLY A O 1
ATOM 642 N N . PHE A 1 80 ? 15.859 -1.356 -21.593 1.00 92.75 80 PHE A N 1
ATOM 643 C CA . PHE A 1 80 ? 15.153 -2.313 -20.746 1.00 92.75 80 PHE A CA 1
ATOM 644 C C . PHE A 1 80 ? 14.086 -1.624 -19.886 1.00 92.75 80 PHE A C 1
ATOM 646 O O . PHE A 1 80 ? 12.918 -2.013 -19.921 1.00 92.75 80 PHE A O 1
ATOM 653 N N . ARG A 1 81 ? 14.439 -0.516 -19.227 1.00 91.81 81 ARG A N 1
ATOM 654 C CA . ARG A 1 81 ? 13.516 0.341 -18.468 1.00 91.81 81 ARG A CA 1
ATOM 655 C C . ARG A 1 81 ? 12.347 0.829 -19.329 1.00 91.81 81 ARG A C 1
ATOM 657 O O . ARG A 1 81 ? 11.190 0.768 -18.906 1.00 91.81 81 ARG A O 1
ATOM 664 N N . TYR A 1 82 ? 12.619 1.225 -20.575 1.00 90.94 82 TYR A N 1
ATOM 665 C CA . TYR A 1 82 ? 11.581 1.569 -21.548 1.00 90.94 82 TYR A CA 1
ATOM 666 C C . TYR A 1 82 ? 10.672 0.374 -21.875 1.00 90.94 82 TYR A C 1
ATOM 668 O O . TYR A 1 82 ? 9.448 0.520 -21.843 1.00 90.94 82 TYR A O 1
ATOM 676 N N . ALA A 1 83 ? 11.231 -0.811 -22.134 1.00 91.69 83 ALA A N 1
ATOM 677 C CA . ALA A 1 83 ? 10.449 -2.014 -22.418 1.00 91.69 83 ALA A CA 1
ATOM 678 C C . ALA A 1 83 ? 9.534 -2.400 -21.242 1.00 91.69 83 ALA A C 1
ATOM 680 O O . ALA A 1 83 ? 8.345 -2.647 -21.450 1.00 91.69 83 ALA A O 1
ATOM 681 N N . VAL A 1 84 ? 10.041 -2.356 -20.006 1.00 92.00 84 VAL A N 1
ATOM 682 C CA . VAL A 1 84 ? 9.245 -2.583 -18.788 1.00 92.00 84 VAL A CA 1
ATOM 683 C C . VAL A 1 84 ? 8.125 -1.548 -18.665 1.00 92.00 84 VAL A C 1
ATOM 685 O O . VAL A 1 84 ? 6.979 -1.908 -18.394 1.00 92.00 84 VAL A O 1
ATOM 688 N N . SER A 1 85 ? 8.413 -0.268 -18.926 1.00 90.00 85 SER A N 1
ATOM 689 C CA . SER A 1 85 ? 7.400 0.797 -18.894 1.00 90.00 85 SER A CA 1
ATOM 690 C C . SER A 1 85 ? 6.274 0.573 -19.915 1.00 90.00 85 SER A C 1
ATOM 692 O O . SER A 1 85 ? 5.102 0.827 -19.624 1.00 90.00 85 SER A O 1
ATOM 694 N N . LEU A 1 86 ? 6.609 0.046 -21.097 1.00 89.69 86 LEU A N 1
ATOM 695 C CA . LEU A 1 86 ? 5.647 -0.277 -22.147 1.00 89.69 86 LEU A CA 1
ATOM 696 C C . LEU A 1 86 ? 4.782 -1.469 -21.742 1.00 89.69 86 LEU A C 1
ATOM 698 O O . LEU A 1 86 ? 3.559 -1.379 -21.804 1.00 89.69 86 LEU A O 1
ATOM 702 N N . VAL A 1 87 ? 5.396 -2.548 -21.254 1.00 90.31 87 VAL A N 1
ATOM 703 C CA . VAL A 1 87 ? 4.664 -3.726 -20.773 1.00 90.31 87 VAL A CA 1
ATOM 704 C C . VAL A 1 87 ? 3.707 -3.336 -19.646 1.00 90.31 87 VAL A C 1
ATOM 706 O O . VAL A 1 87 ? 2.524 -3.644 -19.729 1.00 90.31 87 VAL A O 1
ATOM 709 N N . ARG A 1 88 ? 4.149 -2.574 -18.642 1.00 87.00 88 ARG A N 1
ATOM 710 C CA . ARG A 1 88 ? 3.288 -2.171 -17.512 1.00 87.00 88 ARG A CA 1
ATOM 711 C C . ARG A 1 88 ? 2.118 -1.267 -17.897 1.00 87.00 88 ARG A C 1
ATOM 713 O O . ARG A 1 88 ? 1.114 -1.273 -17.198 1.00 87.00 88 ARG A O 1
ATOM 720 N N . SER A 1 89 ? 2.247 -0.478 -18.963 1.00 86.50 89 SER A N 1
ATOM 721 C CA . SER A 1 89 ? 1.216 0.491 -19.366 1.00 86.50 89 SER A CA 1
ATOM 722 C C . SER A 1 89 ? 0.317 0.025 -20.511 1.00 86.50 89 SER A C 1
ATOM 724 O O . SER A 1 89 ? -0.722 0.640 -20.740 1.00 86.50 89 SER A O 1
ATOM 726 N N . ARG A 1 90 ? 0.711 -1.016 -21.256 1.00 87.25 90 ARG A N 1
ATOM 727 C CA . ARG A 1 90 ? 0.017 -1.458 -22.481 1.00 87.25 90 ARG A CA 1
ATOM 728 C C . ARG A 1 90 ? -0.313 -2.946 -22.525 1.00 87.25 90 ARG A C 1
ATOM 730 O O . ARG A 1 90 ? -0.947 -3.387 -23.481 1.00 87.25 90 ARG A O 1
ATOM 737 N N . SER A 1 91 ? 0.135 -3.734 -21.550 1.00 88.88 91 SER A N 1
ATOM 738 C CA . SER A 1 91 ? -0.196 -5.157 -21.516 1.00 88.88 91 SER A CA 1
ATOM 739 C C . SER A 1 91 ? -1.567 -5.425 -20.908 1.00 88.88 91 SER A C 1
ATOM 741 O O . SER A 1 91 ? -2.059 -4.688 -20.058 1.00 88.88 91 SER A O 1
ATOM 743 N N . PHE A 1 92 ? -2.165 -6.520 -21.359 1.00 85.00 92 PHE A N 1
ATOM 744 C CA . PHE A 1 92 ? -3.414 -7.067 -20.861 1.00 85.00 92 PHE A CA 1
ATOM 745 C C . PHE A 1 92 ? -3.142 -8.445 -20.272 1.00 85.00 92 PHE A C 1
ATOM 747 O O . PHE A 1 92 ? -2.379 -9.231 -20.843 1.00 85.00 92 PHE A O 1
ATOM 754 N N . TYR A 1 93 ? -3.784 -8.752 -19.148 1.00 83.31 93 TYR A N 1
ATOM 755 C CA . TYR A 1 93 ? -3.762 -10.093 -18.583 1.00 83.31 93 TYR A CA 1
ATOM 756 C C . TYR A 1 93 ? -4.969 -10.877 -19.102 1.00 83.31 93 TYR A C 1
ATOM 758 O O . TYR A 1 93 ? -6.110 -10.566 -18.766 1.00 83.31 93 TYR A O 1
ATOM 766 N N . VAL A 1 94 ? -4.721 -11.859 -19.968 1.00 81.25 94 VAL A N 1
ATOM 767 C CA . VAL A 1 94 ? -5.760 -12.656 -20.638 1.00 81.25 94 VAL A CA 1
ATOM 768 C C . VAL A 1 94 ? -5.345 -14.124 -20.621 1.00 81.25 94 VAL A C 1
ATOM 770 O O . VAL A 1 94 ? -4.214 -14.461 -20.979 1.00 81.25 94 VAL A O 1
ATOM 773 N N . ASP A 1 95 ? -6.264 -14.996 -20.200 1.00 82.81 95 ASP A N 1
ATOM 774 C CA . ASP A 1 95 ? -6.073 -16.452 -20.101 1.00 82.81 95 ASP A CA 1
ATOM 775 C C . ASP A 1 95 ? -4.873 -16.877 -19.237 1.00 82.81 95 ASP A C 1
ATOM 777 O O . ASP A 1 95 ? -4.197 -17.859 -19.533 1.00 82.81 95 ASP A O 1
ATOM 781 N N . GLY A 1 96 ? -4.568 -16.124 -18.178 1.00 82.44 96 GLY A N 1
ATOM 782 C CA . GLY A 1 96 ? -3.436 -16.418 -17.294 1.00 82.44 96 GLY A CA 1
ATOM 783 C C . GLY A 1 96 ? -2.079 -15.909 -17.799 1.00 82.44 96 GLY A C 1
ATOM 784 O O . GLY A 1 96 ? -1.058 -16.140 -17.150 1.00 82.44 96 GLY A O 1
ATOM 785 N N . TYR A 1 97 ? -2.047 -15.198 -18.930 1.00 85.00 97 TYR A N 1
ATOM 786 C CA . TYR A 1 97 ? -0.819 -14.697 -19.546 1.00 85.00 97 TYR A CA 1
ATOM 787 C C . TYR A 1 97 ? -0.853 -13.188 -19.769 1.00 85.00 97 TYR A C 1
ATOM 789 O O . TYR A 1 97 ? -1.888 -12.600 -20.078 1.00 85.00 97 TYR A O 1
ATOM 797 N N . LEU A 1 98 ? 0.328 -12.576 -19.688 1.00 86.50 98 LEU A N 1
ATOM 798 C CA . LEU A 1 98 ? 0.539 -11.180 -20.047 1.00 86.50 98 LEU A CA 1
ATOM 799 C C . LEU A 1 98 ? 0.723 -11.054 -21.565 1.00 86.50 98 LEU A C 1
ATOM 801 O O . LEU A 1 98 ? 1.588 -11.715 -22.145 1.00 86.50 98 LEU A O 1
ATOM 805 N N . ARG A 1 99 ? -0.084 -10.219 -22.224 1.00 88.12 99 ARG A N 1
ATOM 806 C CA . ARG A 1 99 ? -0.070 -10.045 -23.684 1.00 88.12 99 ARG A CA 1
ATOM 807 C C . ARG A 1 99 ? -0.047 -8.570 -24.064 1.00 88.12 99 ARG A C 1
ATOM 809 O O . ARG A 1 99 ? -0.752 -7.762 -23.472 1.00 88.12 99 ARG A O 1
ATOM 816 N N . LEU A 1 100 ? 0.721 -8.234 -25.098 1.00 89.50 100 LEU A N 1
ATOM 817 C CA . LEU A 1 100 ? 0.580 -6.971 -25.822 1.00 89.50 100 LEU A CA 1
ATOM 818 C C . LEU A 1 100 ? -0.337 -7.220 -27.017 1.00 89.50 100 LEU A C 1
ATOM 820 O O . LEU A 1 100 ? -0.110 -8.161 -27.778 1.00 89.50 100 LEU A O 1
ATOM 824 N N . LEU A 1 101 ? -1.381 -6.406 -27.156 1.00 86.62 101 LEU A N 1
ATOM 825 C CA . LEU A 1 101 ? -2.373 -6.526 -28.221 1.00 86.62 101 LEU A CA 1
ATOM 826 C C . LEU A 1 101 ? -2.240 -5.319 -29.153 1.00 86.62 101 LEU A C 1
ATOM 828 O O . LEU A 1 101 ? -2.797 -4.264 -28.842 1.00 86.62 101 LEU A O 1
ATOM 832 N N . PRO A 1 102 ? -1.508 -5.451 -30.278 1.00 88.69 102 PRO A N 1
ATOM 833 C CA . PRO A 1 102 ? -1.379 -4.370 -31.245 1.00 88.69 102 PRO A CA 1
ATOM 834 C C . PRO A 1 102 ? -2.754 -3.861 -31.683 1.00 88.69 102 PRO A C 1
ATOM 836 O O . PRO A 1 102 ? -3.697 -4.646 -31.795 1.00 88.69 102 PRO A O 1
ATOM 839 N N . TYR A 1 103 ? -2.854 -2.560 -31.953 1.00 84.88 103 TYR A N 1
ATOM 840 C CA . TYR A 1 103 ? -4.082 -1.824 -32.291 1.00 84.88 103 TYR A CA 1
ATOM 841 C C . TYR A 1 103 ? -5.009 -1.572 -31.102 1.00 84.88 103 TYR A C 1
ATOM 843 O O . TYR A 1 103 ? -5.514 -0.458 -30.968 1.00 84.88 103 TYR A O 1
ATOM 851 N N . LEU A 1 104 ? -5.221 -2.562 -30.232 1.00 85.25 104 LEU A N 1
ATOM 852 C CA . LEU A 1 104 ? -6.034 -2.377 -29.028 1.00 85.25 104 LEU A CA 1
ATOM 853 C C . LEU A 1 104 ? -5.298 -1.538 -27.977 1.00 85.25 104 LEU A C 1
ATOM 855 O O . LEU A 1 104 ? -5.914 -0.749 -27.267 1.00 85.25 104 LEU A O 1
ATOM 859 N N . ASP A 1 105 ? -3.974 -1.653 -27.926 1.00 84.38 105 ASP A N 1
ATOM 860 C CA . ASP A 1 105 ? -3.094 -0.889 -27.045 1.00 84.38 105 ASP A CA 1
ATOM 861 C C . ASP A 1 105 ? -3.111 0.631 -27.293 1.00 84.38 105 ASP A C 1
ATOM 863 O O . ASP A 1 105 ? -2.663 1.388 -26.431 1.00 84.38 105 ASP A O 1
ATOM 867 N N . TYR A 1 106 ? -3.658 1.097 -28.422 1.00 86.88 106 TYR A N 1
ATOM 868 C CA . TYR A 1 106 ? -3.874 2.520 -28.710 1.00 86.88 106 TYR A CA 1
ATOM 869 C C . TYR A 1 106 ? -5.134 3.103 -28.060 1.00 86.88 106 TYR A C 1
ATOM 871 O O . TYR A 1 106 ? -5.269 4.330 -28.014 1.00 86.88 106 TYR A O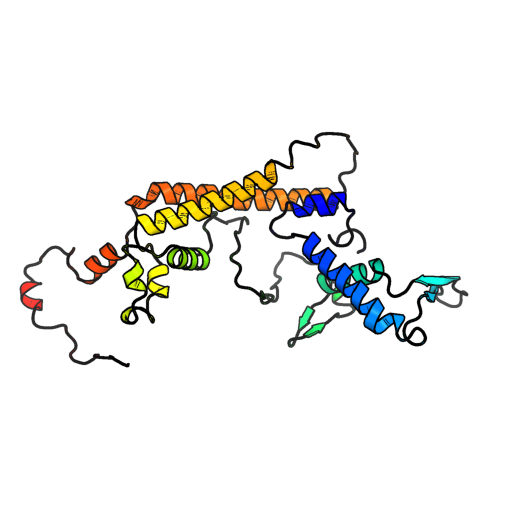 1
ATOM 879 N N . ALA A 1 107 ? -6.047 2.266 -27.558 1.00 85.06 107 ALA A N 1
ATOM 880 C CA . ALA A 1 107 ? -7.194 2.745 -26.799 1.00 85.06 107 ALA A CA 1
ATOM 881 C C . ALA A 1 107 ? -6.714 3.442 -25.514 1.00 85.06 107 ALA A C 1
ATOM 883 O O . ALA A 1 107 ? -5.826 2.950 -24.813 1.00 85.06 107 ALA A O 1
ATOM 884 N N . ASN A 1 108 ? -7.277 4.616 -25.223 1.00 85.19 108 ASN A N 1
ATOM 885 C CA . ASN A 1 108 ? -7.012 5.335 -23.979 1.00 85.19 108 ASN A CA 1
ATOM 886 C C . ASN A 1 108 ? -8.098 5.016 -22.951 1.00 85.19 108 ASN A C 1
ATOM 888 O O . ASN A 1 108 ? -9.213 4.645 -23.313 1.00 85.19 108 ASN A O 1
ATOM 892 N N . HIS A 1 109 ? -7.742 5.165 -21.678 1.00 81.75 109 HIS A N 1
ATOM 893 C CA . HIS A 1 109 ? -8.669 5.018 -20.562 1.00 81.75 109 HIS A CA 1
ATOM 894 C C . HIS A 1 109 ? -9.697 6.159 -20.549 1.00 81.75 109 HIS A C 1
ATOM 896 O O . HIS A 1 109 ? -9.360 7.297 -20.888 1.00 81.75 109 HIS A O 1
ATOM 902 N N . ASP A 1 110 ? -10.933 5.817 -20.190 1.00 80.38 110 ASP A N 1
ATOM 903 C CA . ASP A 1 110 ? -12.033 6.735 -19.901 1.00 80.38 110 ASP A CA 1
ATOM 904 C C . ASP A 1 110 ? -12.848 6.145 -18.738 1.00 80.38 110 ASP A C 1
ATOM 906 O O . ASP A 1 110 ? -13.103 4.933 -18.698 1.00 80.38 110 ASP A O 1
ATOM 910 N N . ASP A 1 111 ? -13.248 7.002 -17.800 1.00 71.00 111 ASP A N 1
ATOM 911 C CA . ASP A 1 111 ? -13.924 6.628 -16.551 1.00 71.00 111 ASP A CA 1
ATOM 912 C C . ASP A 1 111 ? -15.383 6.190 -16.791 1.00 71.00 111 ASP A C 1
ATOM 914 O O . ASP A 1 111 ? -16.044 5.628 -15.913 1.00 71.00 111 ASP A O 1
ATOM 918 N N . TYR A 1 112 ? -15.931 6.462 -17.980 1.00 72.25 112 TYR A N 1
ATOM 919 C CA . TYR A 1 112 ? -17.343 6.248 -18.269 1.00 72.25 112 TYR A CA 1
ATOM 920 C C . TYR A 1 112 ? -17.656 4.823 -18.749 1.00 72.25 112 TYR A C 1
ATOM 922 O O . TYR A 1 112 ? -17.364 4.436 -19.880 1.00 72.25 112 TYR A O 1
ATOM 930 N N . GLY A 1 113 ? -18.360 4.056 -17.911 1.00 59.69 113 GLY A N 1
ATOM 931 C CA . GLY A 1 113 ? -19.014 2.804 -18.320 1.00 59.69 113 GLY A CA 1
ATOM 932 C C . GLY A 1 113 ? -18.066 1.636 -18.608 1.00 59.69 113 GLY A C 1
ATOM 933 O O . GLY A 1 113 ? -18.490 0.627 -19.177 1.00 59.69 113 GLY A O 1
ATOM 934 N N . THR A 1 114 ? -16.801 1.745 -18.212 1.00 60.12 114 THR A N 1
ATOM 935 C CA . THR A 1 114 ? -15.797 0.690 -18.337 1.00 60.12 114 THR A CA 1
ATOM 936 C C . THR A 1 114 ? -15.843 -0.233 -17.113 1.00 60.12 114 THR A C 1
ATOM 938 O O . THR A 1 114 ? -15.980 0.200 -15.972 1.00 60.12 114 THR A O 1
ATOM 941 N N . ARG A 1 115 ? -15.785 -1.552 -17.345 1.00 56.31 115 ARG A N 1
ATOM 942 C CA . ARG A 1 115 ? -15.514 -2.541 -16.292 1.00 56.31 115 ARG A CA 1
ATOM 943 C C . ARG A 1 115 ? -14.053 -2.925 -16.411 1.00 56.31 115 ARG A C 1
ATOM 945 O O . ARG A 1 115 ? -13.680 -3.593 -17.374 1.00 56.31 115 ARG A O 1
ATOM 952 N N . GLU A 1 116 ? -13.238 -2.492 -15.462 1.00 59.03 116 GLU A N 1
ATOM 953 C CA . GLU A 1 116 ? -11.861 -2.960 -15.385 1.00 59.03 116 GLU A CA 1
ATOM 954 C C . GLU A 1 116 ? -11.855 -4.446 -15.014 1.00 59.03 116 GLU A C 1
ATOM 956 O O . GLU A 1 116 ? -12.613 -4.906 -14.155 1.00 59.03 116 GLU A O 1
ATOM 961 N N . ILE A 1 117 ? -11.018 -5.223 -15.701 1.00 53.03 117 ILE A N 1
ATOM 962 C CA . ILE A 1 117 ? -10.718 -6.587 -15.275 1.00 53.03 117 ILE A CA 1
ATOM 963 C C . ILE A 1 117 ? -9.897 -6.431 -13.999 1.00 53.03 117 ILE A C 1
ATOM 965 O O . ILE A 1 117 ? -8.755 -5.982 -14.064 1.00 53.03 117 ILE A O 1
ATOM 969 N N . GLY A 1 118 ? -10.496 -6.754 -12.851 1.00 48.34 118 GLY A N 1
ATOM 970 C CA . GLY A 1 118 ? -9.816 -6.699 -11.562 1.00 48.34 118 GLY A CA 1
ATOM 971 C C . GLY A 1 118 ? -8.536 -7.527 -11.616 1.00 48.34 118 GLY A C 1
ATOM 972 O O . GLY A 1 118 ? -8.585 -8.753 -11.729 1.00 48.34 118 GLY A O 1
ATOM 973 N N . GLY A 1 119 ? -7.388 -6.853 -11.587 1.00 44.88 119 GLY A N 1
ATOM 974 C CA . GLY A 1 119 ? -6.102 -7.515 -11.436 1.00 44.88 119 GLY A CA 1
ATOM 975 C C . GLY A 1 119 ? -6.049 -8.177 -10.063 1.00 44.88 119 GLY A C 1
ATOM 976 O O . GLY A 1 119 ? -6.344 -7.539 -9.056 1.00 44.88 119 GLY A O 1
ATOM 977 N N . GLY A 1 120 ? -5.692 -9.460 -10.012 1.00 41.41 120 GLY A N 1
ATOM 978 C CA . GLY A 1 120 ? -5.417 -10.123 -8.741 1.00 41.41 120 GLY A CA 1
ATOM 979 C C . GLY A 1 120 ? -4.193 -9.482 -8.089 1.00 41.41 120 GLY A C 1
ATOM 980 O O . GLY A 1 120 ? -3.111 -9.494 -8.675 1.00 41.41 120 GLY A O 1
ATOM 981 N N . SER A 1 121 ? -4.357 -8.913 -6.895 1.00 42.06 121 SER A N 1
ATOM 982 C CA . SER A 1 121 ? -3.222 -8.480 -6.079 1.00 42.06 121 SER A CA 1
ATOM 983 C C . SER A 1 121 ? -2.453 -9.712 -5.597 1.00 42.06 121 SER A C 1
ATOM 985 O O . SER A 1 121 ? -3.039 -10.648 -5.049 1.00 42.06 121 SER A O 1
ATOM 987 N N . VAL A 1 122 ? -1.137 -9.736 -5.818 1.00 39.31 122 VAL A N 1
ATOM 988 C CA . VAL A 1 122 ? -0.240 -10.739 -5.230 1.00 39.31 122 VAL A CA 1
ATOM 989 C C . VAL A 1 122 ? 0.289 -10.155 -3.923 1.00 39.31 122 VAL A C 1
ATOM 991 O O . VAL A 1 122 ? 1.310 -9.474 -3.899 1.00 39.31 122 VAL A O 1
ATOM 994 N N . GLY A 1 123 ? -0.451 -10.398 -2.844 1.00 52.78 123 GLY A N 1
ATOM 995 C CA . GLY A 1 123 ? -0.127 -9.952 -1.490 1.00 52.78 123 GLY A CA 1
ATOM 996 C C . GLY A 1 123 ? -1.384 -9.646 -0.678 1.00 52.78 123 GLY A C 1
ATOM 997 O O . GLY A 1 123 ? -2.395 -9.220 -1.226 1.00 52.78 123 GLY A O 1
ATOM 998 N N . THR A 1 124 ? -1.331 -9.872 0.635 1.00 67.31 124 THR A N 1
ATOM 999 C CA . THR A 1 124 ? -2.372 -9.427 1.574 1.00 67.31 124 THR A CA 1
ATOM 1000 C C . THR A 1 124 ? -2.004 -8.030 2.069 1.00 67.31 124 THR A C 1
ATOM 1002 O O . THR A 1 124 ? -1.420 -7.883 3.143 1.00 67.31 124 THR A O 1
ATOM 1005 N N . SER A 1 125 ? -2.250 -7.012 1.247 1.00 74.56 125 SER A N 1
ATOM 1006 C CA . SER A 1 125 ? -2.229 -5.612 1.677 1.00 74.56 125 SER A CA 1
ATOM 1007 C C . SER A 1 125 ? -3.650 -5.148 1.971 1.00 74.56 125 SER A C 1
ATOM 1009 O O . SER A 1 125 ? -4.599 -5.621 1.349 1.00 74.56 125 SER A O 1
ATOM 1011 N N . PHE A 1 126 ? -3.780 -4.227 2.920 1.00 83.75 126 PHE A N 1
ATOM 1012 C CA . PHE A 1 126 ? -5.012 -3.484 3.146 1.00 83.75 126 PHE A CA 1
ATOM 1013 C C . PHE A 1 126 ? -4.814 -2.066 2.629 1.00 83.75 126 PHE A C 1
ATOM 1015 O O . PHE A 1 126 ? -3.779 -1.454 2.903 1.00 83.75 126 PHE A O 1
ATOM 1022 N N . ASP A 1 127 ? -5.800 -1.561 1.896 1.00 81.75 127 ASP A N 1
ATOM 1023 C CA . ASP A 1 127 ? -5.726 -0.250 1.266 1.00 81.75 127 ASP A CA 1
ATOM 1024 C C . ASP A 1 127 ? -6.561 0.770 2.044 1.00 81.75 127 ASP A C 1
ATOM 1026 O O . ASP A 1 127 ? -7.698 0.512 2.442 1.00 81.75 127 ASP A O 1
ATOM 1030 N N . VAL A 1 128 ? -5.998 1.963 2.233 1.00 82.69 128 VAL A N 1
ATOM 1031 C CA . VAL A 1 128 ? -6.711 3.119 2.787 1.00 82.69 128 VAL A CA 1
ATOM 1032 C C . VAL A 1 128 ? -7.203 3.979 1.626 1.00 82.69 128 VAL A C 1
ATOM 1034 O O . VAL A 1 128 ? -6.405 4.474 0.830 1.00 82.69 128 VAL A O 1
ATOM 1037 N N . ILE A 1 129 ? -8.520 4.162 1.513 1.00 80.06 129 ILE A N 1
ATOM 1038 C CA . ILE A 1 129 ? -9.151 4.743 0.320 1.00 80.06 129 ILE A CA 1
ATOM 1039 C C . ILE A 1 129 ? -9.693 6.149 0.614 1.00 80.06 129 ILE A C 1
ATOM 1041 O O . ILE A 1 129 ? -10.504 6.346 1.516 1.00 80.06 129 ILE A O 1
ATOM 1045 N N . GLY A 1 130 ? -9.302 7.137 -0.201 1.00 71.44 130 GLY A N 1
ATOM 1046 C CA . GLY A 1 130 ? -9.701 8.550 -0.070 1.00 71.44 130 GLY A CA 1
ATOM 1047 C C . GLY A 1 130 ? -10.580 9.103 -1.200 1.00 71.44 130 GLY A C 1
ATOM 1048 O O . GLY A 1 130 ? -10.556 10.306 -1.449 1.00 71.44 130 GLY A O 1
ATOM 1049 N N . GLY A 1 131 ? -11.323 8.260 -1.920 1.00 71.31 131 GLY A N 1
ATOM 1050 C CA . GLY A 1 131 ? -12.143 8.680 -3.066 1.00 71.31 131 GLY A CA 1
ATOM 1051 C C . GLY A 1 131 ? -13.398 9.492 -2.709 1.00 71.31 131 GLY A C 1
ATOM 1052 O O . GLY A 1 131 ? -13.789 9.601 -1.547 1.00 71.31 131 GLY A O 1
ATOM 1053 N N . SER A 1 132 ? -14.064 10.045 -3.730 1.00 62.59 132 SER A N 1
ATOM 1054 C CA . SER A 1 132 ? -15.365 10.713 -3.572 1.00 62.59 132 SER A CA 1
ATOM 1055 C C . SER A 1 132 ? -16.392 9.736 -2.986 1.00 62.59 132 SER A C 1
ATOM 1057 O O . SER A 1 132 ? -16.618 8.669 -3.551 1.00 62.59 132 SER A O 1
ATOM 1059 N N . GLY A 1 133 ? -16.976 10.080 -1.835 1.00 68.06 133 GLY A N 1
ATOM 1060 C CA . GLY A 1 133 ? -17.893 9.206 -1.094 1.00 68.06 133 GLY A CA 1
ATOM 1061 C C . GLY A 1 133 ? -17.229 8.283 -0.064 1.00 68.06 133 GLY A C 1
ATOM 1062 O O . GLY A 1 133 ? -17.950 7.584 0.641 1.00 68.06 133 GLY A O 1
ATOM 1063 N N . SER A 1 134 ? -15.897 8.298 0.073 1.00 76.50 134 SER A N 1
ATOM 1064 C CA . SER A 1 134 ? -15.216 7.611 1.177 1.00 76.50 134 SER A CA 1
ATOM 1065 C C . SER A 1 134 ? -15.429 8.363 2.492 1.00 76.50 134 SER A C 1
ATOM 1067 O O . SER A 1 134 ? -15.177 9.568 2.582 1.00 76.50 134 SER A O 1
ATOM 1069 N N . THR A 1 135 ? -15.871 7.641 3.518 1.00 79.81 135 THR A N 1
ATOM 1070 C CA . THR A 1 135 ? -16.050 8.133 4.891 1.00 79.81 135 THR A CA 1
ATOM 1071 C C . THR A 1 135 ? -14.731 8.221 5.663 1.00 79.81 135 THR A C 1
ATOM 1073 O O . THR A 1 135 ? -14.699 8.805 6.743 1.00 79.81 135 THR A O 1
ATOM 1076 N N . GLY A 1 136 ? -13.637 7.675 5.113 1.00 83.44 136 GLY A N 1
ATOM 1077 C CA . GLY A 1 136 ? -12.394 7.446 5.855 1.00 83.44 136 GLY A CA 1
ATOM 1078 C C . GLY A 1 136 ? -12.452 6.215 6.764 1.00 83.44 136 GLY A C 1
ATOM 1079 O O . GLY A 1 136 ? -11.514 5.984 7.520 1.00 83.44 136 GLY A O 1
ATOM 1080 N N . GLU A 1 137 ? -13.530 5.432 6.700 1.00 90.19 137 GLU A N 1
ATOM 1081 C CA . GLU A 1 137 ? -13.627 4.163 7.412 1.00 90.19 137 GLU A CA 1
ATOM 1082 C C . GLU A 1 137 ? -12.610 3.158 6.838 1.00 90.19 137 GLU A C 1
ATOM 1084 O O . GLU A 1 137 ? -12.552 2.975 5.615 1.00 90.19 137 GLU A O 1
ATOM 1089 N N . PRO A 1 138 ? -11.788 2.517 7.684 1.00 90.00 138 PRO A N 1
ATOM 1090 C CA . PRO A 1 138 ? -10.857 1.503 7.222 1.00 90.00 138 PRO A CA 1
ATOM 1091 C C . PRO A 1 138 ? -11.562 0.216 6.767 1.00 90.00 138 PRO A C 1
ATOM 1093 O O . PRO A 1 138 ? -12.648 -0.104 7.240 1.00 90.00 138 PRO A O 1
ATOM 1096 N N . ASP A 1 139 ? -10.917 -0.559 5.886 1.00 88.62 139 ASP A N 1
ATOM 1097 C CA . ASP A 1 139 ? -11.446 -1.849 5.415 1.00 88.62 139 ASP A CA 1
ATOM 1098 C C . ASP A 1 139 ? -11.837 -2.757 6.609 1.00 88.62 139 ASP A C 1
ATOM 1100 O O . ASP A 1 139 ? -10.995 -3.018 7.479 1.00 88.62 139 ASP A O 1
ATOM 1104 N N . PRO A 1 140 ? -13.077 -3.286 6.669 1.00 90.06 140 PRO A N 1
ATOM 1105 C CA . PRO A 1 140 ? -13.501 -4.210 7.718 1.00 90.06 140 PRO A CA 1
ATOM 1106 C C . PRO A 1 140 ? -12.571 -5.417 7.898 1.00 90.06 140 PRO A C 1
ATOM 1108 O O . PRO A 1 140 ? -12.365 -5.875 9.025 1.00 90.06 140 PRO A O 1
ATOM 1111 N N . ALA A 1 141 ? -11.977 -5.926 6.815 1.00 90.25 141 ALA A N 1
ATOM 1112 C CA . ALA A 1 141 ? -11.013 -7.021 6.879 1.00 90.25 141 ALA A CA 1
ATOM 1113 C C . ALA A 1 141 ? -9.697 -6.584 7.544 1.00 90.25 141 ALA A C 1
ATOM 1115 O O . ALA A 1 141 ? -9.093 -7.367 8.284 1.00 90.25 141 ALA A O 1
ATOM 1116 N N . MET A 1 142 ? -9.284 -5.327 7.350 1.00 91.88 142 MET A N 1
ATOM 1117 C CA . MET A 1 142 ? -8.140 -4.750 8.058 1.00 91.88 142 MET A CA 1
ATOM 1118 C C . MET A 1 142 ? -8.425 -4.664 9.556 1.00 91.88 142 MET A C 1
ATOM 1120 O O . MET A 1 142 ? -7.588 -5.059 10.365 1.00 91.88 142 MET A O 1
ATOM 1124 N N . MET A 1 143 ? -9.618 -4.200 9.934 1.00 94.25 143 MET A N 1
ATOM 1125 C CA . MET A 1 143 ? -10.019 -4.095 11.340 1.00 94.25 143 MET A CA 1
ATOM 1126 C C . MET A 1 143 ? -10.078 -5.467 12.022 1.00 94.25 143 MET A C 1
ATOM 1128 O O . MET A 1 143 ? -9.542 -5.627 13.118 1.00 94.25 143 MET A O 1
ATOM 1132 N N . GLN A 1 144 ? -10.640 -6.480 11.355 1.00 94.44 144 GLN A N 1
ATOM 1133 C CA . GLN A 1 144 ? -10.634 -7.874 11.824 1.00 94.44 144 GLN A CA 1
ATOM 1134 C C . GLN A 1 144 ? -9.216 -8.394 12.064 1.00 94.44 144 GLN A C 1
ATOM 1136 O O . GLN A 1 144 ? -8.918 -8.972 13.111 1.00 94.44 144 GLN A O 1
ATOM 1141 N N . PHE A 1 145 ? -8.325 -8.158 11.102 1.00 94.62 145 PHE A N 1
ATOM 1142 C CA . PHE A 1 145 ? -6.931 -8.557 11.217 1.00 94.62 145 PHE A CA 1
ATOM 1143 C C . PHE A 1 145 ? -6.225 -7.852 12.381 1.00 94.62 145 PHE A C 1
ATOM 1145 O O . PHE A 1 145 ? -5.515 -8.502 13.146 1.00 94.62 145 PHE A O 1
ATOM 1152 N N . LEU A 1 146 ? -6.431 -6.544 12.553 1.00 95.00 146 LEU A N 1
ATOM 1153 C CA . LEU A 1 146 ? -5.811 -5.781 13.635 1.00 95.00 146 LEU A CA 1
ATOM 1154 C C . LEU A 1 146 ? -6.296 -6.233 15.014 1.00 95.00 146 LEU A C 1
ATOM 1156 O O . LEU A 1 146 ? -5.469 -6.380 15.913 1.00 95.00 146 LEU A O 1
ATOM 1160 N N . ARG A 1 147 ? -7.593 -6.519 15.176 1.00 95.88 147 ARG A N 1
ATOM 1161 C CA . ARG A 1 147 ? -8.153 -7.083 16.420 1.00 95.88 147 ARG A CA 1
ATOM 1162 C C . ARG A 1 147 ? -7.484 -8.395 16.793 1.00 95.88 147 ARG A C 1
ATOM 1164 O O . ARG A 1 147 ? -7.065 -8.561 17.937 1.00 95.88 147 ARG A O 1
ATOM 1171 N N . LEU A 1 148 ? -7.295 -9.278 15.811 1.00 94.94 148 LEU A N 1
ATOM 1172 C CA . LEU A 1 148 ? -6.567 -10.531 15.997 1.00 94.94 148 LEU A CA 1
ATOM 1173 C C . LEU A 1 148 ? -5.087 -10.290 16.333 1.00 94.94 148 LEU A C 1
ATOM 1175 O O . LEU A 1 148 ? -4.538 -10.953 17.209 1.00 94.94 148 LEU A O 1
ATOM 1179 N N . ALA A 1 149 ? -4.437 -9.343 15.656 1.00 94.50 149 ALA A N 1
ATOM 1180 C CA . ALA A 1 149 ? -3.023 -9.029 15.858 1.00 94.50 149 ALA A CA 1
ATOM 1181 C C . ALA A 1 149 ? -2.738 -8.401 17.233 1.00 94.50 149 ALA A C 1
ATOM 1183 O O . ALA A 1 149 ? -1.657 -8.599 17.787 1.00 94.50 149 ALA A O 1
ATOM 1184 N N . LYS A 1 150 ? -3.698 -7.648 17.778 1.00 95.50 150 LYS A N 1
ATOM 1185 C CA . LYS A 1 150 ? -3.655 -7.037 19.116 1.00 95.50 150 LYS A CA 1
ATOM 1186 C C . LYS A 1 150 ? -4.313 -7.899 20.189 1.00 95.50 150 LYS A C 1
ATOM 1188 O O . LYS A 1 150 ? -4.517 -7.452 21.316 1.00 95.50 150 LYS A O 1
ATOM 1193 N N . LEU A 1 151 ? -4.682 -9.132 19.858 1.00 94.56 151 LEU A N 1
ATOM 1194 C CA . LEU A 1 151 ? -5.309 -10.023 20.815 1.00 94.56 151 LEU A CA 1
ATOM 1195 C C . LEU A 1 151 ? -4.279 -10.471 21.856 1.00 94.56 151 LEU A C 1
ATOM 1197 O O . LEU A 1 151 ? -3.212 -10.989 21.523 1.00 94.56 151 LEU A O 1
ATOM 1201 N N . GLY A 1 152 ? -4.599 -10.293 23.134 1.00 92.88 152 GLY A N 1
ATOM 1202 C CA . GLY A 1 152 ? -3.672 -10.604 24.211 1.00 92.88 152 GLY A CA 1
ATOM 1203 C C . GLY A 1 152 ? -4.321 -10.561 25.586 1.00 92.88 152 GLY A C 1
ATOM 1204 O O . GLY A 1 152 ? -5.509 -10.284 25.737 1.00 92.88 152 GLY A O 1
ATOM 1205 N N . GLY A 1 153 ? -3.527 -10.875 26.612 1.00 92.06 153 GLY A N 1
ATOM 1206 C CA . GLY A 1 153 ? -3.950 -10.775 28.008 1.00 92.06 153 GLY A CA 1
ATOM 1207 C C . GLY A 1 153 ? -5.239 -11.547 28.300 1.00 92.06 153 GLY A C 1
ATOM 1208 O O . GLY A 1 153 ? -5.283 -12.770 28.169 1.00 92.06 153 GLY A O 1
ATOM 1209 N N . LYS A 1 154 ? -6.283 -10.820 28.715 1.00 90.81 154 LYS A N 1
ATOM 1210 C CA . LYS A 1 154 ? -7.585 -11.392 29.087 1.00 90.81 154 LYS A CA 1
ATOM 1211 C C . LYS A 1 154 ? -8.372 -11.942 27.902 1.00 90.81 154 LYS A C 1
ATOM 1213 O O . LYS A 1 154 ? -9.249 -12.757 28.145 1.00 90.81 154 LYS A O 1
ATOM 1218 N N . ASP A 1 155 ? -8.050 -11.550 26.671 1.00 93.56 155 ASP A N 1
ATOM 1219 C CA . ASP A 1 155 ? -8.778 -11.958 25.462 1.00 93.56 155 ASP A CA 1
ATOM 1220 C C . ASP A 1 155 ? -8.126 -13.149 24.747 1.00 93.56 155 ASP A C 1
ATOM 1222 O O . ASP A 1 155 ? -8.697 -13.723 23.820 1.00 93.56 155 ASP A O 1
ATOM 1226 N N . ALA A 1 156 ? -6.949 -13.585 25.211 1.00 93.94 156 ALA A N 1
ATOM 1227 C CA . ALA A 1 156 ? -6.201 -14.693 24.617 1.00 93.94 156 ALA A CA 1
ATOM 1228 C C . ALA A 1 156 ? -6.957 -16.036 24.650 1.00 93.94 156 ALA A C 1
ATOM 1230 O O . ALA A 1 156 ? -6.655 -16.921 23.853 1.00 93.94 156 ALA A O 1
ATOM 1231 N N . PHE A 1 157 ? -7.968 -16.187 25.515 1.00 93.00 157 PHE A N 1
ATOM 1232 C CA . PHE A 1 157 ? -8.818 -17.384 25.542 1.00 93.00 157 PHE A CA 1
ATOM 1233 C C . PHE A 1 157 ? -9.573 -17.608 24.221 1.00 93.00 157 PHE A C 1
ATOM 1235 O O . PHE A 1 157 ? -9.951 -18.737 23.929 1.00 93.00 157 PHE A O 1
ATOM 1242 N N . LEU A 1 158 ? -9.777 -16.570 23.399 1.00 92.81 158 LEU A N 1
ATOM 1243 C CA . LEU A 1 158 ? -10.400 -16.703 22.076 1.00 92.81 158 LEU A CA 1
ATOM 1244 C C . LEU A 1 158 ? -9.515 -17.462 21.071 1.00 92.81 158 LEU A C 1
ATOM 1246 O O . LEU A 1 158 ? -9.995 -17.846 20.009 1.00 92.81 158 LEU A O 1
ATOM 1250 N N . LEU A 1 159 ? -8.241 -17.707 21.404 1.00 93.50 159 LEU A N 1
ATOM 1251 C CA . LEU A 1 159 ? -7.319 -18.531 20.613 1.00 93.50 159 LEU A CA 1
ATOM 1252 C C . LEU A 1 159 ? -7.364 -20.019 20.984 1.00 93.50 159 LEU A C 1
ATOM 1254 O O . LEU A 1 159 ? -6.670 -20.829 20.365 1.00 93.50 159 LEU A O 1
ATOM 1258 N N . GLU A 1 160 ? -8.157 -20.393 21.988 1.00 93.62 160 GLU A N 1
ATOM 1259 C CA . GLU A 1 160 ? -8.334 -21.788 22.376 1.00 93.62 160 GLU A CA 1
ATOM 1260 C C . GLU A 1 160 ? -8.956 -22.612 21.240 1.00 93.62 160 GLU A C 1
ATOM 1262 O O . GLU A 1 160 ? -9.748 -22.123 20.432 1.00 93.62 160 GLU A O 1
ATOM 1267 N N . SER A 1 161 ? -8.625 -23.905 21.201 1.00 93.81 161 SER A N 1
ATOM 1268 C CA . SER A 1 161 ? -9.069 -24.825 20.137 1.00 93.81 161 SER A CA 1
ATOM 1269 C C . SER A 1 161 ? -10.588 -24.843 19.926 1.00 93.81 161 SER A C 1
ATOM 1271 O O . SER A 1 161 ? -11.042 -24.945 18.788 1.00 93.81 161 SER A O 1
ATOM 1273 N N . ILE A 1 162 ? -11.361 -24.655 20.999 1.00 93.25 162 ILE A N 1
ATOM 1274 C CA . ILE A 1 162 ? -12.828 -24.600 20.976 1.00 93.25 162 ILE A CA 1
ATOM 1275 C C . ILE A 1 162 ? -13.389 -23.446 20.135 1.00 93.25 162 ILE A C 1
ATOM 1277 O O . ILE A 1 162 ? -14.512 -23.546 19.658 1.00 93.25 162 ILE A O 1
ATOM 1281 N N . PHE A 1 163 ? -12.620 -22.373 19.933 1.00 92.19 163 PHE A N 1
ATOM 1282 C CA . PHE A 1 163 ? -13.038 -21.193 19.172 1.00 92.19 163 PHE A CA 1
ATOM 1283 C C . PHE A 1 163 ? -12.391 -21.121 17.792 1.00 92.19 163 PHE A C 1
ATOM 1285 O O . PHE A 1 163 ? -12.631 -20.173 17.054 1.00 92.19 163 PHE A O 1
ATOM 1292 N N . ARG A 1 164 ? -11.593 -22.116 17.392 1.00 90.44 164 ARG A N 1
ATOM 1293 C CA . ARG A 1 164 ? -10.827 -22.068 16.137 1.00 90.44 164 ARG A CA 1
ATOM 1294 C C . ARG A 1 164 ? -11.703 -21.873 14.892 1.00 90.44 164 ARG A C 1
ATOM 1296 O O . ARG A 1 164 ? -11.250 -21.238 13.945 1.00 90.44 164 ARG A O 1
ATOM 1303 N N . GLY A 1 165 ? -12.923 -22.413 14.893 1.00 92.19 165 GLY A N 1
ATOM 1304 C CA . GLY A 1 165 ? -13.886 -22.244 13.797 1.00 92.19 165 GLY A CA 1
ATOM 1305 C C . GLY A 1 165 ? -14.548 -20.863 13.755 1.00 92.19 165 GLY A C 1
ATOM 1306 O O . GLY A 1 165 ? -14.901 -20.396 12.676 1.00 92.19 165 GLY A O 1
ATOM 1307 N N . ASP A 1 166 ? -14.643 -20.191 14.904 1.00 91.19 166 ASP A N 1
ATOM 1308 C CA . ASP A 1 166 ? -15.455 -18.982 15.083 1.00 91.19 166 ASP A CA 1
ATOM 1309 C C . ASP A 1 166 ? -14.620 -17.721 15.347 1.00 91.19 166 ASP A C 1
ATOM 1311 O O . ASP A 1 166 ? -15.128 -16.607 15.227 1.00 91.19 166 ASP A O 1
ATOM 1315 N N . VAL A 1 167 ? -13.329 -17.870 15.673 1.00 92.06 167 VAL A N 1
ATOM 1316 C CA . VAL A 1 167 ? -12.445 -16.776 16.107 1.00 92.06 167 VAL A CA 1
ATOM 1317 C C . VAL A 1 167 ? -12.424 -15.626 15.110 1.00 92.06 167 VAL A C 1
ATOM 1319 O O . VAL A 1 167 ? -12.513 -14.473 15.512 1.00 92.06 167 VAL A O 1
ATOM 1322 N N . TRP A 1 168 ? -12.388 -15.925 13.810 1.00 92.62 168 TRP A N 1
ATOM 1323 C CA . TRP A 1 168 ? -12.422 -14.900 12.768 1.00 92.62 168 TRP A CA 1
ATOM 1324 C C . TRP A 1 168 ? -13.749 -14.130 12.760 1.00 92.62 168 TRP A C 1
ATOM 1326 O O . TRP A 1 168 ? -13.760 -12.909 12.623 1.00 92.62 168 TRP A O 1
ATOM 1336 N N . GLY A 1 169 ? -14.864 -14.830 12.990 1.00 92.50 169 GLY A N 1
ATOM 1337 C CA . GLY A 1 169 ? -16.180 -14.219 13.157 1.00 92.50 169 GLY A CA 1
ATOM 1338 C C . GLY A 1 169 ? -16.232 -13.299 14.375 1.00 92.50 169 GLY A C 1
ATOM 1339 O O . GLY A 1 169 ? -16.763 -12.197 14.277 1.00 92.50 169 GLY A O 1
ATOM 1340 N N . PHE A 1 170 ? -15.610 -13.678 15.494 1.00 92.56 170 PHE A N 1
ATOM 1341 C CA . PHE A 1 170 ? -15.545 -12.813 16.678 1.00 92.56 170 PHE A CA 1
ATOM 1342 C C . PHE A 1 170 ? -14.771 -11.517 16.434 1.00 92.56 170 PHE A C 1
ATOM 1344 O O . PHE A 1 170 ? -15.147 -10.494 16.995 1.00 92.56 170 PHE A O 1
ATOM 1351 N N . MET A 1 171 ? -13.751 -11.536 15.568 1.00 94.62 171 MET A N 1
ATOM 1352 C CA . MET A 1 171 ? -12.985 -10.336 15.204 1.00 94.62 171 MET A CA 1
ATOM 1353 C C . MET A 1 171 ? -13.768 -9.372 14.302 1.00 94.62 171 MET A C 1
ATOM 1355 O O . MET A 1 171 ? -13.334 -8.236 14.106 1.00 94.62 171 MET A O 1
ATOM 1359 N N . SER A 1 172 ? -14.906 -9.783 13.728 1.00 93.94 172 SER A N 1
ATOM 1360 C CA . SER A 1 172 ? -15.743 -8.889 12.905 1.00 93.94 172 SER A CA 1
ATOM 1361 C C . SER A 1 172 ? -16.345 -7.735 13.706 1.00 93.94 172 SER A C 1
ATOM 1363 O O . SER A 1 172 ? -16.584 -6.658 13.159 1.00 93.94 172 SER A O 1
ATOM 1365 N N . GLU A 1 173 ? -16.449 -7.907 15.020 1.00 94.19 173 GLU A N 1
ATOM 1366 C CA . GLU A 1 173 ? -16.966 -6.934 15.974 1.00 94.19 173 GLU A CA 1
ATOM 1367 C C . GLU A 1 173 ? -15.933 -6.659 17.085 1.00 94.19 173 GLU A C 1
ATOM 1369 O O . GLU A 1 173 ? -14.993 -7.437 17.260 1.00 94.19 173 GLU A O 1
ATOM 1374 N N . PRO A 1 174 ? -16.087 -5.570 17.858 1.00 95.06 174 PRO A N 1
ATOM 1375 C CA . PRO A 1 174 ? -15.207 -5.249 18.980 1.00 95.06 174 PRO A CA 1
ATOM 1376 C C . PRO A 1 174 ? -15.035 -6.398 19.980 1.00 95.06 174 PRO A C 1
ATOM 1378 O O . PRO A 1 174 ? -16.023 -6.989 20.429 1.00 95.06 174 PRO A O 1
ATOM 1381 N N . VAL A 1 175 ? -13.796 -6.719 20.360 1.00 94.75 175 VAL A N 1
ATOM 1382 C CA . VAL A 1 175 ? -13.509 -7.829 21.290 1.00 94.75 175 VAL A CA 1
ATOM 1383 C C . VAL A 1 175 ? -13.595 -7.358 22.739 1.00 94.75 175 VAL A C 1
ATOM 1385 O O . VAL A 1 175 ? -14.471 -7.798 23.484 1.00 94.75 175 VAL A O 1
ATOM 1388 N N . SER A 1 176 ? -12.728 -6.422 23.115 1.00 95.25 176 SER A N 1
ATOM 1389 C CA . SER A 1 176 ? -12.674 -5.778 24.427 1.00 95.25 176 SER A CA 1
ATOM 1390 C C . SER A 1 176 ? -12.262 -4.317 24.266 1.00 95.25 176 SER A C 1
ATOM 1392 O O . SER A 1 176 ? -11.698 -3.940 23.235 1.00 95.25 176 SER A O 1
ATOM 1394 N N . GLU A 1 177 ? -12.534 -3.492 25.277 1.00 95.38 177 GLU A N 1
ATOM 1395 C CA . GLU A 1 177 ? -12.167 -2.073 25.248 1.00 95.38 177 GLU A CA 1
ATOM 1396 C C . GLU A 1 177 ? -10.647 -1.880 25.148 1.00 95.38 177 GLU A C 1
ATOM 1398 O O . GLU A 1 177 ? -10.179 -1.049 24.372 1.00 95.38 177 GLU A O 1
ATOM 1403 N N . ASP A 1 178 ? -9.872 -2.687 25.881 1.00 95.12 178 ASP A N 1
ATOM 1404 C CA . ASP A 1 178 ? -8.407 -2.652 25.844 1.00 95.12 178 ASP A CA 1
ATOM 1405 C C . ASP A 1 178 ? -7.882 -3.027 24.446 1.00 95.12 178 ASP A C 1
ATOM 1407 O O . ASP A 1 178 ? -7.038 -2.321 23.890 1.00 95.12 178 ASP A O 1
ATOM 1411 N N . ASN A 1 179 ? -8.424 -4.089 23.836 1.00 96.19 179 ASN A N 1
ATOM 1412 C CA . ASN A 1 179 ? -8.049 -4.513 22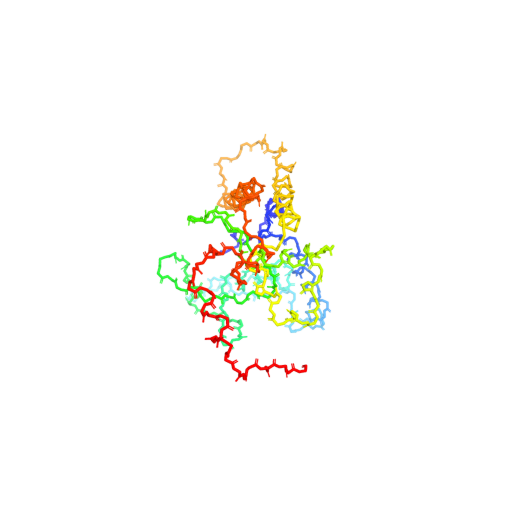.486 1.00 96.19 179 ASN A CA 1
ATOM 1413 C C . ASN A 1 179 ? -8.414 -3.456 21.433 1.00 96.19 179 ASN A C 1
ATOM 1415 O O . ASN A 1 179 ? -7.562 -3.078 20.630 1.00 96.19 179 ASN A O 1
ATOM 1419 N N . GLU A 1 180 ? -9.642 -2.929 21.453 1.00 96.12 180 GLU A N 1
ATOM 1420 C CA . GLU A 1 180 ? -10.058 -1.881 20.513 1.00 96.12 180 GLU A CA 1
ATOM 1421 C C . GLU A 1 180 ? -9.216 -0.616 20.664 1.00 96.12 180 GLU A C 1
ATOM 1423 O O . GLU A 1 180 ? -8.834 -0.010 19.665 1.00 96.12 180 GLU A O 1
ATOM 1428 N N . ARG A 1 181 ? -8.872 -0.229 21.894 1.00 96.06 181 ARG A N 1
ATOM 1429 C CA . ARG A 1 181 ? -7.993 0.912 22.157 1.00 96.06 181 ARG A CA 1
ATOM 1430 C C . ARG A 1 181 ? -6.620 0.717 21.524 1.00 96.06 181 ARG A C 1
ATOM 1432 O O . ARG A 1 181 ? -6.107 1.642 20.899 1.00 96.06 181 ARG A O 1
ATOM 1439 N N . GLU A 1 182 ? -6.028 -0.469 21.652 1.00 96.44 182 GLU A N 1
ATOM 1440 C CA . GLU A 1 182 ? -4.749 -0.788 21.010 1.00 96.44 182 GLU A CA 1
ATOM 1441 C C . GLU A 1 182 ? -4.838 -0.789 19.480 1.00 96.44 182 GLU A C 1
ATOM 1443 O O . GLU A 1 182 ? -3.916 -0.313 18.813 1.00 96.44 182 GLU A O 1
ATOM 1448 N N . VAL A 1 183 ? -5.935 -1.300 18.916 1.00 96.00 183 VAL A N 1
ATOM 1449 C CA . VAL A 1 183 ? -6.189 -1.303 17.468 1.00 96.00 183 VAL A CA 1
ATOM 1450 C C . VAL A 1 183 ? -6.325 0.122 16.943 1.00 96.00 183 VAL A C 1
ATOM 1452 O O . VAL A 1 183 ? -5.621 0.507 16.010 1.00 96.00 183 VAL A O 1
ATOM 1455 N N . VAL A 1 184 ? -7.188 0.924 17.566 1.00 96.19 184 VAL A N 1
ATOM 1456 C CA . VAL A 1 184 ? -7.449 2.311 17.174 1.00 96.19 184 VAL A CA 1
ATOM 1457 C C . VAL A 1 184 ? -6.178 3.151 17.281 1.00 96.19 184 VAL A C 1
ATOM 1459 O O . VAL A 1 184 ? -5.822 3.844 16.326 1.00 96.19 184 VAL A O 1
ATOM 1462 N N . ASN A 1 185 ? -5.442 3.038 18.391 1.00 96.25 185 ASN A N 1
ATOM 1463 C CA . ASN A 1 185 ? -4.178 3.749 18.568 1.00 96.25 185 ASN A CA 1
ATOM 1464 C C . ASN A 1 185 ? -3.133 3.330 17.531 1.00 96.25 185 ASN A C 1
ATOM 1466 O O . ASN A 1 185 ? -2.456 4.197 16.991 1.00 96.25 185 ASN A O 1
ATOM 1470 N N . ALA A 1 186 ? -3.038 2.042 17.189 1.00 95.62 186 ALA A N 1
ATOM 1471 C CA . ALA A 1 186 ? -2.095 1.581 16.172 1.00 95.62 186 ALA A CA 1
ATOM 1472 C C . ALA A 1 186 ? -2.370 2.210 14.795 1.00 95.62 186 ALA A C 1
ATOM 1474 O O . ALA A 1 186 ? -1.429 2.607 14.107 1.00 95.62 186 ALA A O 1
ATOM 1475 N N . VAL A 1 187 ? -3.641 2.346 14.398 1.00 94.81 187 VAL A N 1
ATOM 1476 C CA . VAL A 1 187 ? -3.998 3.018 13.137 1.00 9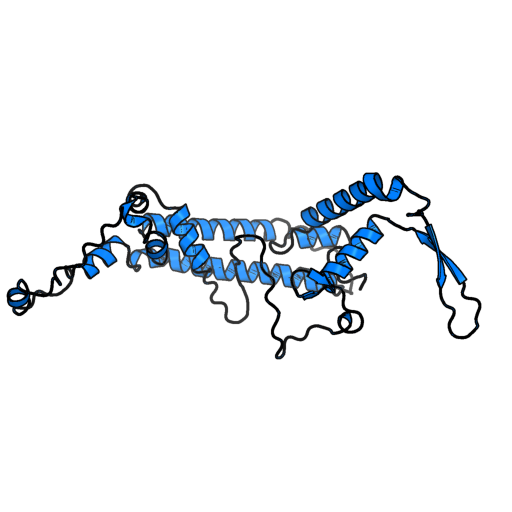4.81 187 VAL A CA 1
ATOM 1477 C C . VAL A 1 187 ? -3.718 4.520 13.221 1.00 94.81 187 VAL A C 1
ATOM 1479 O O . VAL A 1 187 ? -3.146 5.083 12.290 1.00 94.81 187 VAL A O 1
ATOM 1482 N N . ILE A 1 188 ? -4.062 5.172 14.338 1.00 95.56 188 ILE A N 1
ATOM 1483 C CA . ILE A 1 188 ? -3.782 6.600 14.560 1.00 95.56 188 ILE A CA 1
ATOM 1484 C C . ILE A 1 188 ? -2.281 6.883 14.457 1.00 95.56 188 ILE A C 1
ATOM 1486 O O . ILE A 1 188 ? -1.884 7.775 13.708 1.00 95.56 188 ILE A O 1
ATOM 1490 N N . GLU A 1 189 ? -1.453 6.119 15.171 1.00 95.88 189 GLU A N 1
ATOM 1491 C CA . GLU A 1 189 ? 0.005 6.258 15.169 1.00 95.88 189 GLU A CA 1
ATOM 1492 C C . GLU A 1 189 ? 0.583 6.021 13.770 1.00 95.88 189 GLU A C 1
ATOM 1494 O O . GLU A 1 189 ? 1.408 6.810 13.308 1.00 95.88 189 GLU A O 1
ATOM 1499 N N . ALA A 1 190 ? 0.105 4.998 13.054 1.00 92.75 190 ALA A N 1
ATOM 1500 C CA . ALA A 1 190 ? 0.534 4.721 11.685 1.00 92.75 190 ALA A CA 1
ATOM 1501 C C . ALA A 1 190 ? 0.177 5.868 10.724 1.00 92.75 190 ALA A C 1
ATOM 1503 O O . ALA A 1 190 ? 1.033 6.325 9.964 1.00 92.75 190 ALA A O 1
ATOM 1504 N N . CYS A 1 191 ? -1.056 6.386 10.782 1.00 92.81 191 CYS A N 1
ATOM 1505 C CA . CYS A 1 191 ? -1.472 7.532 9.972 1.00 92.81 191 CYS A CA 1
ATOM 1506 C C . CYS A 1 191 ? -0.676 8.796 10.321 1.00 92.81 191 CYS A C 1
ATOM 1508 O O . CYS A 1 191 ? -0.297 9.545 9.423 1.00 92.81 191 CYS A O 1
ATOM 1510 N N . GLN A 1 192 ? -0.400 9.045 11.603 1.00 94.00 192 GLN A N 1
ATOM 1511 C CA . GLN A 1 192 ? 0.399 10.191 12.043 1.00 94.00 192 GLN A CA 1
ATOM 1512 C C . GLN A 1 192 ? 1.855 10.089 11.585 1.00 94.00 192 GLN A C 1
ATOM 1514 O O . GLN A 1 192 ? 2.383 11.080 11.082 1.00 94.00 192 GLN A O 1
ATOM 1519 N N . SER A 1 193 ? 2.479 8.912 11.705 1.00 91.38 193 SER A N 1
ATOM 1520 C CA . SER A 1 193 ? 3.835 8.666 11.196 1.00 91.38 193 SER A CA 1
ATOM 1521 C C . SER A 1 193 ? 3.889 8.924 9.694 1.00 91.38 193 SER A C 1
ATOM 1523 O O . SER A 1 193 ? 4.676 9.757 9.250 1.00 91.38 193 SER A O 1
ATOM 1525 N N . ALA A 1 194 ? 2.970 8.325 8.928 1.00 88.75 194 ALA A N 1
ATOM 1526 C CA . ALA A 1 194 ? 2.909 8.488 7.477 1.00 88.75 194 ALA A CA 1
ATOM 1527 C C . ALA A 1 194 ? 2.697 9.955 7.056 1.00 88.75 194 ALA A C 1
ATOM 1529 O O . ALA A 1 194 ? 3.392 10.457 6.176 1.00 88.75 194 ALA A O 1
ATOM 1530 N N . LEU A 1 195 ? 1.790 10.685 7.717 1.00 89.19 195 LEU A N 1
ATOM 1531 C CA . LEU A 1 195 ? 1.581 12.115 7.458 1.00 89.19 195 LEU A CA 1
ATOM 1532 C C . LEU A 1 195 ? 2.809 12.963 7.818 1.00 89.19 195 LEU A C 1
ATOM 1534 O O . LEU A 1 195 ? 3.100 13.945 7.130 1.00 89.19 195 LEU A O 1
ATOM 1538 N N . SER A 1 196 ? 3.522 12.606 8.888 1.00 88.12 196 SER A N 1
ATOM 1539 C CA . SER A 1 196 ? 4.732 13.315 9.305 1.00 88.12 196 SER A CA 1
ATOM 1540 C C . SER A 1 196 ? 5.880 13.117 8.318 1.00 88.12 196 SER A C 1
ATOM 1542 O O . SER A 1 196 ? 6.513 14.102 7.957 1.00 88.12 196 SER A O 1
ATOM 1544 N N . GLU A 1 197 ? 6.078 11.899 7.806 1.00 83.75 197 GLU A N 1
ATOM 1545 C CA . GLU A 1 197 ? 7.065 11.573 6.767 1.00 83.75 197 GLU A CA 1
ATOM 1546 C C . GLU A 1 197 ? 6.780 12.340 5.468 1.00 83.75 197 GLU A C 1
ATOM 1548 O O . GLU A 1 197 ? 7.685 12.903 4.859 1.00 83.75 197 GLU A O 1
ATOM 1553 N N . MET A 1 198 ? 5.504 12.466 5.088 1.00 79.00 198 MET A N 1
ATOM 1554 C CA . MET A 1 198 ? 5.107 13.261 3.920 1.00 79.00 198 MET A CA 1
ATOM 1555 C C . MET A 1 198 ? 5.342 14.774 4.099 1.00 79.00 198 MET A C 1
ATOM 1557 O O . MET A 1 198 ? 5.481 15.487 3.105 1.00 79.00 198 MET A O 1
ATOM 1561 N N . THR A 1 199 ? 5.359 15.276 5.341 1.00 71.69 199 THR A N 1
ATOM 1562 C CA . THR A 1 199 ? 5.446 16.717 5.655 1.00 71.69 199 THR A CA 1
ATOM 1563 C C . THR A 1 199 ? 6.876 17.174 5.963 1.00 71.69 199 THR A C 1
ATOM 1565 O O . THR A 1 199 ? 7.293 18.229 5.487 1.00 71.69 199 THR A O 1
ATOM 1568 N N . SER A 1 200 ? 7.640 16.401 6.740 1.00 59.34 200 SER A N 1
ATOM 1569 C CA . SER A 1 200 ? 8.970 16.775 7.252 1.00 59.34 200 SER A CA 1
ATOM 1570 C C . SER A 1 200 ? 10.025 16.950 6.156 1.00 59.34 200 SER A C 1
ATOM 1572 O O . SER A 1 200 ? 10.976 17.706 6.328 1.00 59.34 200 SER A O 1
ATOM 1574 N N . GLU A 1 201 ? 9.827 16.325 4.999 1.00 54.06 201 GLU A N 1
ATOM 1575 C CA . GLU A 1 201 ? 10.704 16.462 3.833 1.00 54.06 201 GLU A CA 1
ATOM 1576 C C . GLU A 1 201 ? 10.246 17.578 2.864 1.00 54.06 201 GLU A C 1
ATOM 1578 O O . GLU A 1 201 ? 10.879 17.824 1.834 1.00 54.06 201 GLU A O 1
ATOM 1583 N N . GLY A 1 202 ? 9.131 18.259 3.162 1.00 49.66 202 GLY A N 1
ATOM 1584 C CA . GLY A 1 202 ? 8.458 19.223 2.283 1.00 49.66 202 GLY A CA 1
ATOM 1585 C C . GLY A 1 202 ? 8.739 20.706 2.551 1.00 49.66 202 GLY A C 1
ATOM 1586 O O . GLY A 1 202 ? 8.466 21.527 1.680 1.00 49.66 202 GLY A O 1
ATOM 1587 N N . GLU A 1 203 ? 9.308 21.083 3.699 1.00 43.78 203 GLU A N 1
ATOM 1588 C CA . GLU A 1 203 ? 9.532 22.503 4.044 1.00 43.78 203 GLU A CA 1
ATOM 1589 C C . GLU A 1 203 ? 10.813 23.115 3.428 1.00 43.78 203 GLU A C 1
ATOM 1591 O O . GLU A 1 203 ? 11.147 24.267 3.698 1.00 43.78 203 GLU A O 1
ATOM 1596 N N . GLY A 1 204 ? 11.528 22.373 2.571 1.00 41.09 204 GLY A N 1
ATOM 1597 C CA . GLY A 1 204 ? 12.830 22.775 2.020 1.00 41.09 204 GLY A CA 1
ATOM 1598 C C . GLY A 1 204 ? 12.848 23.449 0.641 1.00 41.09 204 GLY A C 1
ATOM 1599 O O . GLY A 1 204 ? 13.892 23.971 0.269 1.00 41.09 204 GLY A O 1
ATOM 1600 N N . GLU A 1 205 ? 11.758 23.470 -0.134 1.00 43.12 205 GLU A N 1
ATOM 1601 C CA . GLU A 1 205 ? 11.800 23.981 -1.521 1.00 43.12 205 GLU A CA 1
ATOM 1602 C C . GLU A 1 205 ? 10.578 24.838 -1.884 1.00 43.12 205 GLU A C 1
ATOM 1604 O O . GLU A 1 205 ? 9.811 24.531 -2.792 1.00 43.12 205 GLU A O 1
ATOM 1609 N N . ASN A 1 206 ? 10.427 25.974 -1.204 1.00 40.22 206 ASN A N 1
ATOM 1610 C CA . ASN A 1 206 ? 9.869 27.165 -1.847 1.00 40.22 206 ASN A CA 1
ATOM 1611 C C . ASN A 1 206 ? 11.038 27.963 -2.440 1.00 40.22 206 ASN A C 1
ATOM 1613 O O . ASN A 1 206 ? 11.425 28.988 -1.883 1.00 40.22 206 ASN A O 1
ATOM 1617 N N . ASP A 1 207 ? 11.631 27.492 -3.539 1.00 38.69 207 ASP A N 1
ATOM 1618 C CA . ASP A 1 207 ? 12.529 28.341 -4.320 1.00 38.69 207 ASP A CA 1
ATOM 1619 C C . ASP A 1 207 ? 12.435 28.092 -5.827 1.00 38.69 207 ASP A C 1
ATOM 1621 O O . ASP A 1 207 ? 12.408 26.963 -6.316 1.00 38.69 207 ASP A O 1
ATOM 1625 N N . SER A 1 208 ? 12.469 29.219 -6.532 1.00 38.56 208 SER A N 1
ATOM 1626 C CA . SER A 1 208 ? 12.613 29.442 -7.968 1.00 38.56 208 SER A CA 1
ATOM 1627 C C . SER A 1 208 ? 11.425 29.097 -8.874 1.00 38.56 208 SER A C 1
ATOM 1629 O O . SER A 1 208 ? 11.114 27.951 -9.188 1.00 38.56 208 SER A O 1
ATOM 1631 N N . GLY A 1 209 ? 10.776 30.163 -9.348 1.00 42.75 209 GLY A N 1
ATOM 1632 C CA . GLY A 1 209 ? 9.770 30.101 -10.392 1.00 42.75 209 GLY A CA 1
ATOM 1633 C C . GLY A 1 209 ? 10.339 29.603 -11.718 1.00 42.75 209 GLY A C 1
ATOM 1634 O O . GLY A 1 209 ? 11.237 30.212 -12.289 1.00 42.75 209 GLY A O 1
ATOM 1635 N N . GLU A 1 210 ? 9.727 28.549 -12.245 1.00 41.25 210 GLU A N 1
ATOM 1636 C CA . GLU A 1 210 ? 9.685 28.281 -13.677 1.00 41.25 210 GLU A CA 1
ATOM 1637 C C . GLU A 1 210 ? 8.222 28.114 -14.093 1.00 41.25 210 GLU A C 1
ATOM 1639 O O . GLU A 1 210 ? 7.469 27.277 -13.594 1.00 41.25 210 GLU A O 1
ATOM 1644 N N . GLU A 1 211 ? 7.813 28.979 -15.013 1.00 42.28 211 GLU A N 1
ATOM 1645 C CA . GLU A 1 211 ? 6.443 29.288 -15.430 1.00 42.28 211 GLU A CA 1
ATOM 1646 C C . GLU A 1 211 ? 5.834 28.215 -16.359 1.00 42.28 211 GLU A C 1
ATOM 1648 O O . GLU A 1 211 ? 5.085 28.491 -17.293 1.00 42.28 211 GLU A O 1
ATOM 1653 N N . SER A 1 212 ? 6.162 26.948 -16.106 1.00 42.94 212 SER A N 1
ATOM 1654 C CA . SER A 1 212 ? 5.654 25.786 -16.830 1.00 42.94 212 SER A CA 1
ATOM 1655 C C . SER A 1 212 ? 5.708 24.560 -15.915 1.00 42.94 212 SER A C 1
ATOM 1657 O O . SER A 1 212 ? 6.501 23.645 -16.135 1.00 42.94 212 SER A O 1
ATOM 1659 N N . SER A 1 213 ? 4.847 24.520 -14.889 1.00 55.19 213 SER A N 1
ATOM 1660 C CA . SER A 1 213 ? 4.559 23.287 -14.139 1.00 55.19 213 SER A CA 1
ATOM 1661 C C . SER A 1 213 ? 4.231 22.187 -15.148 1.00 55.19 213 SER A C 1
ATOM 1663 O O . SER A 1 213 ? 3.178 22.211 -15.800 1.00 55.19 213 SER A O 1
ATOM 1665 N N . SER A 1 214 ? 5.180 21.274 -15.355 1.00 70.94 214 SER A N 1
ATOM 1666 C CA . SER A 1 214 ? 5.021 20.233 -16.352 1.00 70.94 214 SER A CA 1
ATOM 1667 C C . SER A 1 214 ? 3.854 19.350 -15.921 1.00 70.94 214 SER A C 1
ATOM 1669 O O . SER A 1 214 ? 3.567 19.203 -14.731 1.00 70.94 214 SER A O 1
ATOM 1671 N N . LYS A 1 215 ? 3.171 18.717 -16.876 1.00 76.00 215 LYS A N 1
ATOM 1672 C CA . LYS A 1 215 ? 2.078 17.781 -16.569 1.00 76.00 215 LYS A CA 1
ATOM 1673 C C . LYS A 1 215 ? 2.477 16.727 -15.511 1.00 76.00 215 LYS A C 1
ATOM 1675 O O . LYS A 1 215 ? 1.605 16.265 -14.789 1.00 76.00 215 L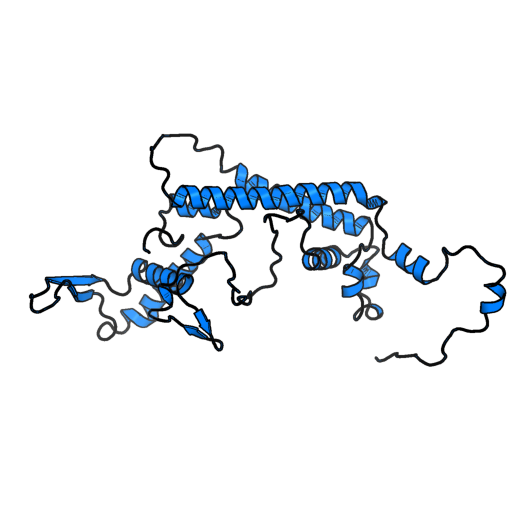YS A O 1
ATOM 1680 N N . MET A 1 216 ? 3.767 16.388 -15.395 1.00 75.38 216 MET A N 1
ATOM 1681 C CA . MET A 1 216 ? 4.292 15.448 -14.392 1.00 75.38 216 MET A CA 1
ATOM 1682 C C . MET A 1 216 ? 4.260 16.003 -12.979 1.00 75.38 216 MET A C 1
ATOM 1684 O O . MET A 1 216 ? 3.855 15.294 -12.067 1.00 75.38 216 MET A O 1
ATOM 1688 N N . ASP A 1 217 ? 4.658 17.262 -12.809 1.00 77.75 217 ASP A N 1
ATOM 1689 C CA . ASP A 1 217 ? 4.732 17.886 -11.489 1.00 77.75 217 ASP A CA 1
ATOM 1690 C C . ASP A 1 217 ? 3.317 18.003 -10.912 1.00 77.75 217 ASP A C 1
ATOM 1692 O O . ASP A 1 217 ? 3.084 17.651 -9.762 1.00 77.75 217 ASP A O 1
ATOM 1696 N N . ARG A 1 218 ? 2.333 18.331 -11.764 1.00 82.06 218 ARG A N 1
ATOM 1697 C CA . ARG A 1 218 ? 0.910 18.298 -11.390 1.00 82.06 218 ARG A CA 1
ATOM 1698 C C . ARG A 1 218 ? 0.441 16.903 -10.988 1.00 82.06 218 ARG A C 1
ATOM 1700 O O . ARG A 1 218 ? -0.245 16.776 -9.985 1.00 82.06 218 ARG A O 1
ATOM 1707 N N . LEU A 1 219 ? 0.799 15.867 -11.751 1.00 79.56 219 LEU A N 1
ATOM 1708 C CA . LEU A 1 219 ? 0.423 14.487 -11.420 1.00 79.56 219 LEU A CA 1
ATOM 1709 C C . LEU A 1 219 ? 1.044 14.037 -10.091 1.00 79.56 219 LEU A C 1
ATOM 1711 O O . LEU A 1 219 ? 0.359 13.404 -9.298 1.00 79.56 219 LEU A O 1
ATOM 1715 N N . CYS A 1 220 ? 2.307 14.383 -9.835 1.00 78.19 220 CYS A N 1
ATOM 1716 C CA . CYS A 1 220 ? 2.986 14.074 -8.579 1.00 78.19 220 CYS A CA 1
ATOM 1717 C C . CYS A 1 220 ? 2.310 14.780 -7.396 1.00 78.19 220 CYS A C 1
ATOM 1719 O O . CYS A 1 220 ? 1.953 14.124 -6.421 1.00 78.19 220 CYS A O 1
ATOM 1721 N N . SER A 1 221 ? 2.066 16.091 -7.506 1.00 81.56 221 SER A N 1
ATOM 1722 C CA . SER A 1 221 ? 1.366 16.858 -6.470 1.00 81.56 221 SER A CA 1
ATOM 1723 C C . SER A 1 221 ? -0.036 16.311 -6.213 1.00 81.56 221 SER A C 1
ATOM 1725 O O . SER A 1 221 ? -0.390 16.098 -5.060 1.00 81.56 221 SER A O 1
ATOM 1727 N N . MET A 1 222 ? -0.798 15.993 -7.264 1.00 84.00 222 MET A N 1
ATOM 1728 C CA . MET A 1 222 ? -2.137 15.412 -7.127 1.00 84.00 222 MET A CA 1
ATOM 1729 C C . MET A 1 222 ? -2.124 14.069 -6.390 1.00 84.00 222 MET A C 1
ATOM 1731 O O . MET A 1 222 ? -2.972 13.847 -5.530 1.00 84.00 222 MET A O 1
ATOM 1735 N N . VAL A 1 223 ? -1.173 13.177 -6.699 1.00 83.62 223 VAL A N 1
ATOM 1736 C CA . VAL A 1 223 ? -1.049 11.886 -6.002 1.00 83.62 223 VAL A CA 1
ATOM 1737 C C . VAL A 1 223 ? -0.748 12.117 -4.524 1.00 83.62 223 VAL A C 1
ATOM 1739 O O . VAL A 1 223 ? -1.502 11.642 -3.677 1.00 83.62 223 VAL A O 1
ATOM 1742 N N . CYS A 1 224 ? 0.277 12.908 -4.204 1.00 82.19 224 CYS A N 1
ATOM 1743 C CA . CYS A 1 224 ? 0.656 13.179 -2.817 1.00 82.19 224 CYS A CA 1
ATOM 1744 C C . CYS A 1 224 ? -0.471 13.865 -2.026 1.00 82.19 224 CYS A C 1
ATOM 1746 O O . CYS A 1 224 ? -0.733 13.508 -0.879 1.00 82.19 224 CYS A O 1
ATOM 1748 N N . GLU A 1 225 ? -1.174 14.823 -2.633 1.00 84.94 225 GLU A N 1
ATOM 1749 C CA . GLU A 1 225 ? -2.324 15.485 -2.013 1.00 84.94 225 GLU A CA 1
ATOM 1750 C C . GLU A 1 225 ? -3.471 14.509 -1.749 1.00 84.94 225 GLU A C 1
ATOM 1752 O O . GLU A 1 225 ? -4.036 14.533 -0.656 1.00 84.94 225 GLU A O 1
ATOM 1757 N N . SER A 1 226 ? -3.777 13.625 -2.702 1.00 86.12 226 SER A N 1
ATOM 1758 C CA . SER A 1 226 ? -4.838 12.625 -2.545 1.00 86.12 226 SER A CA 1
ATOM 1759 C C . SER A 1 226 ? -4.520 11.584 -1.467 1.00 86.12 226 SER A C 1
ATOM 1761 O O . SER A 1 226 ? -5.400 11.217 -0.690 1.00 86.12 226 SER A O 1
ATOM 1763 N N . GLU A 1 227 ? -3.259 11.158 -1.350 1.00 87.94 227 GLU A N 1
ATOM 1764 C CA . GLU A 1 227 ? -2.814 10.247 -0.290 1.00 87.94 227 GLU A CA 1
ATOM 1765 C C . GLU A 1 227 ? -2.885 10.916 1.083 1.00 87.94 227 GLU A C 1
ATOM 1767 O O . GLU A 1 227 ? -3.417 10.344 2.037 1.00 87.94 227 GLU A O 1
ATOM 1772 N N . ARG A 1 228 ? -2.418 12.166 1.177 1.00 88.00 228 ARG A N 1
ATOM 1773 C CA . ARG A 1 228 ? -2.507 12.965 2.403 1.00 88.00 228 ARG A CA 1
ATOM 1774 C C . ARG A 1 228 ? -3.958 13.174 2.826 1.00 88.00 228 ARG A C 1
ATOM 1776 O O . ARG A 1 228 ? -4.267 13.119 4.015 1.00 88.00 228 ARG A O 1
ATOM 1783 N N . GLU A 1 229 ? -4.854 13.406 1.871 1.00 89.25 229 GLU A N 1
ATOM 1784 C CA . GLU A 1 229 ? -6.284 13.534 2.134 1.00 89.25 229 GLU A CA 1
ATOM 1785 C C . GLU A 1 229 ? -6.897 12.211 2.621 1.00 89.25 229 GLU A C 1
ATOM 1787 O O . GLU A 1 229 ? -7.638 12.213 3.606 1.00 89.25 229 GLU A O 1
ATOM 1792 N N . ALA A 1 230 ? -6.554 11.079 1.997 1.00 90.00 230 ALA A N 1
ATOM 1793 C CA . ALA A 1 230 ? -7.007 9.748 2.412 1.00 90.00 230 ALA A CA 1
ATOM 1794 C C . ALA A 1 230 ? -6.579 9.415 3.853 1.00 90.00 230 ALA A C 1
ATOM 1796 O O . ALA A 1 230 ? -7.408 9.028 4.684 1.00 90.00 230 ALA A O 1
ATOM 1797 N N . LEU A 1 231 ? -5.300 9.635 4.173 1.00 90.94 231 LEU A N 1
ATOM 1798 C CA . LEU A 1 231 ? -4.755 9.454 5.520 1.00 90.94 231 LEU A CA 1
ATOM 1799 C C . LEU A 1 231 ? -5.401 10.414 6.524 1.00 90.94 231 LEU A C 1
ATOM 1801 O O . LEU A 1 231 ? -5.732 10.009 7.635 1.00 90.94 231 LEU A O 1
ATOM 1805 N N . GLY A 1 232 ? -5.620 11.672 6.132 1.00 91.62 232 GLY A N 1
ATOM 1806 C CA . GLY A 1 232 ? -6.261 12.682 6.971 1.00 91.62 232 GLY A CA 1
ATOM 1807 C C . GLY A 1 232 ? -7.692 12.311 7.357 1.00 91.62 232 GLY A C 1
ATOM 1808 O O . GLY A 1 232 ? -8.040 12.381 8.535 1.00 91.62 232 GLY A O 1
ATOM 1809 N N . ARG A 1 233 ? -8.509 11.860 6.395 1.00 91.81 233 ARG A N 1
ATOM 1810 C CA . ARG A 1 233 ? -9.883 11.402 6.668 1.00 91.81 233 ARG A CA 1
ATOM 1811 C C . ARG A 1 233 ? -9.902 10.182 7.583 1.00 91.81 233 ARG A C 1
ATOM 1813 O O . ARG A 1 233 ? -10.656 10.172 8.551 1.00 91.81 233 ARG A O 1
ATOM 1820 N N . THR A 1 234 ? -9.028 9.212 7.325 1.00 93.12 234 THR A N 1
ATOM 1821 C CA . THR A 1 234 ? -8.905 8.003 8.154 1.00 93.12 234 THR A CA 1
ATOM 1822 C C . THR A 1 234 ? -8.481 8.344 9.577 1.00 93.12 234 THR A C 1
ATOM 1824 O O . THR A 1 234 ? -9.060 7.853 10.540 1.00 93.12 234 THR A O 1
ATOM 1827 N N . LEU A 1 235 ? -7.532 9.266 9.739 1.00 94.19 235 LEU A N 1
ATOM 1828 C CA . LEU A 1 235 ? -7.121 9.756 11.050 1.00 94.19 235 LEU A CA 1
ATOM 1829 C C . LEU A 1 235 ? -8.279 10.431 11.800 1.00 94.19 235 LEU A C 1
ATOM 1831 O O . LEU A 1 235 ? -8.425 10.229 13.005 1.00 94.19 235 LEU A O 1
ATOM 1835 N N . THR A 1 236 ? -9.097 11.238 11.118 1.00 94.19 236 THR A N 1
ATOM 1836 C CA . THR A 1 236 ? -10.290 11.845 11.727 1.00 94.19 236 THR A CA 1
ATOM 1837 C C . THR A 1 236 ? -11.297 10.784 12.160 1.00 94.19 236 THR A C 1
ATOM 1839 O O . THR A 1 236 ? -11.757 10.842 13.298 1.00 94.19 236 THR A O 1
ATOM 1842 N N . TYR A 1 237 ? -11.584 9.807 11.300 1.00 94.25 237 TYR A N 1
ATOM 1843 C CA . TYR A 1 237 ? -12.482 8.694 11.607 1.00 94.25 237 TYR A CA 1
ATOM 1844 C C . TYR A 1 237 ? -12.002 7.910 12.836 1.00 94.25 237 TYR A C 1
ATOM 1846 O O . TYR A 1 237 ? -12.729 7.762 13.813 1.00 94.25 237 TYR A O 1
ATOM 1854 N N . MET A 1 238 ? -10.731 7.501 12.855 1.00 95.25 238 MET A N 1
ATOM 1855 C CA . MET A 1 238 ? -10.182 6.715 13.962 1.00 95.25 238 MET A CA 1
ATOM 1856 C C . MET A 1 238 ? -10.126 7.490 15.283 1.00 95.25 238 MET A C 1
ATOM 1858 O O . MET A 1 238 ? -10.253 6.893 16.347 1.00 95.25 238 MET A O 1
ATOM 1862 N N . ARG A 1 239 ? -9.973 8.819 15.250 1.00 95.50 239 ARG A N 1
ATOM 1863 C CA . ARG A 1 239 ? -10.072 9.648 16.463 1.00 95.50 239 ARG A CA 1
ATOM 1864 C C . ARG A 1 239 ? -11.488 9.677 17.032 1.00 95.50 239 ARG A C 1
ATOM 1866 O O . ARG A 1 239 ? -11.631 9.613 18.245 1.00 95.50 239 ARG A O 1
ATOM 1873 N N . GLN A 1 240 ? -12.509 9.729 16.178 1.00 94.44 240 GLN A N 1
ATOM 1874 C CA . GLN A 1 240 ? -13.903 9.617 16.620 1.00 94.44 240 GLN A CA 1
ATOM 1875 C C . GLN A 1 240 ? -14.168 8.233 17.224 1.00 94.44 240 GLN A C 1
ATOM 1877 O O . GLN A 1 240 ? -14.751 8.129 18.299 1.00 94.44 240 GLN A O 1
ATOM 1882 N N . GLU A 1 241 ? -13.644 7.180 16.596 1.00 94.00 241 GLU A N 1
ATOM 1883 C CA . GLU A 1 241 ? -13.722 5.814 17.124 1.00 94.00 241 GLU A CA 1
ATOM 1884 C C . GLU A 1 241 ? -13.017 5.651 18.478 1.00 94.00 241 GLU A C 1
ATOM 1886 O O . GLU A 1 241 ? -13.467 4.860 19.306 1.00 94.00 241 GLU A O 1
ATOM 1891 N N . ALA A 1 242 ? -11.932 6.395 18.723 1.00 94.12 242 ALA A N 1
ATOM 1892 C CA . ALA A 1 242 ? -11.231 6.408 20.007 1.00 94.12 242 ALA A CA 1
ATOM 1893 C C . ALA A 1 242 ? -12.062 7.058 21.125 1.00 94.12 242 ALA A C 1
ATOM 1895 O O . ALA A 1 242 ? -11.975 6.642 22.281 1.00 94.12 242 ALA A O 1
ATOM 1896 N N . GLU A 1 243 ? -12.845 8.086 20.789 1.00 94.44 243 GLU A N 1
ATOM 1897 C CA . GLU A 1 243 ? -13.733 8.789 21.722 1.00 94.44 243 GLU A CA 1
ATOM 1898 C C . GLU A 1 243 ? -15.001 7.984 22.030 1.00 94.44 243 GLU A C 1
ATOM 1900 O O . GLU A 1 243 ? -15.532 8.108 23.127 1.00 94.44 243 GLU A O 1
ATOM 1905 N N . ALA A 1 244 ? -15.455 7.142 21.098 1.00 94.00 244 ALA A N 1
ATOM 1906 C CA . ALA A 1 244 ? -16.675 6.341 21.217 1.00 94.00 244 ALA A CA 1
ATOM 1907 C C . ALA A 1 244 ? -16.447 4.909 21.745 1.00 94.00 244 ALA A C 1
ATOM 1909 O O . ALA A 1 244 ? -17.332 4.061 21.619 1.00 94.00 244 ALA A O 1
ATOM 1910 N N . LEU A 1 245 ? -15.270 4.602 22.307 1.00 93.56 245 LEU A N 1
ATOM 1911 C CA . LEU A 1 245 ? -14.943 3.252 22.791 1.00 93.56 245 LEU A CA 1
ATOM 1912 C C . LEU A 1 245 ? -15.906 2.757 23.881 1.00 93.56 245 LEU A C 1
ATOM 1914 O O . LEU A 1 245 ? -16.240 1.578 23.911 1.00 93.56 245 LEU A O 1
ATOM 1918 N N . ASP A 1 246 ? -16.382 3.631 24.759 1.00 91.56 246 ASP A N 1
ATOM 1919 C CA . ASP A 1 246 ? -17.315 3.291 25.840 1.00 91.56 246 ASP A CA 1
ATOM 1920 C C . ASP A 1 246 ? -18.745 3.004 25.352 1.00 91.56 246 ASP A C 1
ATOM 1922 O O . ASP A 1 246 ? -19.538 2.404 26.073 1.00 91.56 246 ASP A O 1
ATOM 1926 N N . LEU A 1 247 ? -19.076 3.408 24.122 1.00 93.00 247 LEU A N 1
ATOM 1927 C CA . LEU A 1 247 ? -20.384 3.187 23.501 1.00 93.00 247 LEU A CA 1
ATOM 1928 C C . LEU A 1 247 ? -20.457 1.873 22.710 1.00 93.00 247 LEU A C 1
ATOM 1930 O O . LEU A 1 247 ? -21.532 1.508 22.226 1.00 93.00 247 LEU A O 1
ATOM 1934 N N . LYS A 1 248 ? -19.325 1.183 22.529 1.00 93.56 248 LYS A N 1
ATOM 1935 C CA . LYS A 1 248 ? -19.243 -0.053 21.747 1.00 93.56 248 LYS A CA 1
ATOM 1936 C C . LYS A 1 248 ? -19.695 -1.252 22.568 1.00 93.56 248 LYS A C 1
ATOM 1938 O O . LYS A 1 248 ? -19.349 -1.390 23.732 1.00 93.56 248 LYS A O 1
ATOM 1943 N N . GLU A 1 249 ? -20.404 -2.161 21.908 1.00 93.00 249 GLU A N 1
ATOM 1944 C CA . GLU A 1 249 ? -20.769 -3.442 22.502 1.00 93.00 249 GLU A CA 1
ATOM 1945 C C . GLU A 1 249 ? -19.640 -4.460 22.309 1.00 93.00 249 GLU A C 1
ATOM 1947 O O . GLU A 1 249 ? -19.249 -4.758 21.176 1.00 93.00 249 GLU A O 1
ATOM 1952 N N . TYR A 1 250 ? -19.139 -5.028 23.406 1.00 95.38 250 TYR A N 1
ATOM 1953 C CA . TYR A 1 250 ? -17.985 -5.937 23.414 1.00 95.38 250 TYR A CA 1
ATOM 1954 C C . TYR A 1 250 ? -18.374 -7.415 23.494 1.00 95.38 250 TYR A C 1
ATOM 1956 O O . TYR A 1 250 ? -19.515 -7.765 23.792 1.00 95.38 250 TYR A O 1
ATOM 1964 N N . TYR A 1 251 ? -17.410 -8.312 23.261 1.00 92.94 251 TYR A N 1
ATOM 1965 C CA . TYR A 1 251 ? -17.649 -9.759 23.197 1.00 92.94 251 TYR A CA 1
ATOM 1966 C C . TYR A 1 251 ? -18.410 -10.299 24.419 1.00 92.94 251 TYR A C 1
ATOM 1968 O O . TYR A 1 251 ? -19.341 -11.091 24.273 1.00 92.94 251 TYR A O 1
ATOM 1976 N N . GLN A 1 252 ? -18.042 -9.855 25.625 1.00 88.31 252 GLN A N 1
ATOM 1977 C CA . GLN A 1 252 ? -18.690 -10.312 26.859 1.00 88.31 252 GLN A CA 1
ATOM 1978 C C . GLN A 1 252 ? -20.151 -9.859 26.944 1.00 88.31 252 GLN A C 1
ATOM 1980 O O . GLN A 1 252 ? -21.013 -10.647 27.328 1.00 88.31 252 GLN A O 1
ATOM 1985 N N . GLU A 1 253 ? -20.447 -8.627 26.535 1.00 89.44 253 GLU A N 1
ATOM 1986 C CA . GLU A 1 253 ? -21.807 -8.086 26.518 1.00 89.44 253 GLU A CA 1
ATOM 1987 C C . GLU A 1 253 ? -22.667 -8.835 25.503 1.00 89.44 253 GLU A C 1
ATOM 1989 O O . GLU A 1 253 ? -23.707 -9.377 25.875 1.00 89.44 253 GLU A O 1
ATOM 1994 N N . ARG A 1 254 ? -22.169 -9.009 24.270 1.00 91.12 254 ARG A N 1
ATOM 1995 C CA . ARG A 1 254 ? -22.854 -9.793 23.226 1.00 91.12 254 ARG A CA 1
ATOM 1996 C C . ARG A 1 254 ? -23.154 -11.211 23.696 1.00 91.12 254 ARG A C 1
ATOM 1998 O O . ARG A 1 254 ? -24.235 -11.753 23.454 1.00 91.12 254 ARG A O 1
ATOM 2005 N N . ARG A 1 255 ? -22.210 -11.824 24.418 1.00 86.75 255 ARG A N 1
ATOM 2006 C CA . ARG A 1 255 ? -22.390 -13.164 24.976 1.00 86.75 255 ARG A CA 1
ATOM 2007 C C . ARG A 1 255 ? -23.467 -13.194 26.059 1.00 86.75 255 ARG A C 1
ATOM 2009 O O . ARG A 1 255 ? -24.269 -14.126 26.056 1.00 86.75 255 ARG A O 1
ATOM 2016 N N . LEU A 1 256 ? -23.527 -12.203 26.946 1.00 85.62 256 LEU A N 1
ATOM 2017 C CA . LEU A 1 256 ? -24.569 -12.104 27.974 1.00 85.62 256 LEU A CA 1
ATOM 2018 C C . LEU A 1 256 ? -25.963 -11.896 27.366 1.00 85.62 256 LEU A C 1
ATOM 2020 O O . LEU A 1 256 ? -26.898 -12.579 27.786 1.00 85.62 256 LEU A O 1
ATOM 2024 N N . LYS A 1 257 ? -26.089 -11.060 26.327 1.00 85.88 257 LYS A N 1
ATOM 2025 C CA . LYS A 1 257 ? -27.355 -10.883 25.592 1.00 85.88 257 LYS A CA 1
ATOM 2026 C C . LYS A 1 257 ? -27.808 -12.167 24.910 1.00 85.88 257 LYS A C 1
ATOM 2028 O O . LYS A 1 257 ? -28.973 -12.542 24.971 1.00 85.88 257 LYS A O 1
ATOM 2033 N N . SER A 1 258 ? -26.870 -12.913 24.321 1.00 80.62 258 SER A N 1
ATOM 2034 C CA . SER A 1 258 ? -27.187 -14.210 23.704 1.00 80.62 258 SER A CA 1
ATOM 2035 C C . SER A 1 258 ? -27.721 -15.247 24.702 1.00 80.62 258 SER A C 1
ATOM 2037 O O . SER A 1 258 ? -28.401 -16.191 24.307 1.00 80.62 258 SER A O 1
ATOM 2039 N N . LEU A 1 259 ? -27.420 -15.076 25.994 1.00 78.00 259 LEU A N 1
ATOM 2040 C CA . LEU A 1 259 ? -27.919 -15.923 27.075 1.00 78.00 259 LEU A CA 1
ATOM 2041 C C . LEU A 1 259 ? -29.280 -15.458 27.622 1.00 78.00 259 LEU A C 1
ATOM 2043 O O . LEU A 1 259 ? -29.823 -16.147 28.483 1.00 78.00 259 LEU A O 1
ATOM 2047 N N . GLY A 1 260 ? -29.822 -14.328 27.148 1.00 75.00 260 GLY A N 1
ATOM 2048 C CA . GLY A 1 260 ? -31.081 -13.755 27.635 1.00 75.00 260 GLY A CA 1
ATOM 2049 C C . GLY A 1 260 ? -31.016 -13.327 29.101 1.00 75.00 260 GLY A C 1
ATOM 2050 O O . GLY A 1 260 ? -32.010 -13.388 29.813 1.00 75.00 260 GLY A O 1
ATOM 2051 N N . LEU A 1 261 ? -29.830 -12.964 29.596 1.00 66.38 261 LEU A N 1
ATOM 2052 C CA . LEU A 1 261 ? -29.653 -12.531 30.988 1.00 66.38 261 LEU A CA 1
ATOM 2053 C C . LEU A 1 261 ? -29.971 -11.040 31.190 1.00 66.38 261 LEU A C 1
ATOM 2055 O O . LEU A 1 261 ? -30.011 -10.577 32.327 1.00 66.38 261 LEU A O 1
ATOM 2059 N N . ASP A 1 262 ? -30.178 -10.304 30.099 1.00 64.75 262 ASP A N 1
ATOM 2060 C CA . ASP A 1 262 ? -30.563 -8.893 30.049 1.00 64.75 262 ASP A CA 1
ATOM 2061 C C . ASP A 1 262 ? -32.061 -8.680 29.764 1.00 64.75 262 ASP A C 1
ATOM 2063 O O . ASP A 1 262 ? -32.523 -7.540 29.781 1.00 64.75 262 ASP A O 1
ATOM 2067 N N . SER A 1 263 ? -32.833 -9.747 29.520 1.00 66.50 263 SER A N 1
ATOM 2068 C CA . SER A 1 263 ? -34.285 -9.653 29.361 1.00 66.50 263 SER A CA 1
ATOM 2069 C C . SER A 1 263 ? -34.986 -9.520 30.712 1.00 66.50 263 SER A C 1
ATOM 2071 O O . SER A 1 263 ? -34.682 -10.258 31.652 1.00 66.50 263 SER A O 1
ATOM 2073 N N . ASP A 1 264 ? -35.959 -8.608 30.794 1.00 68.38 264 ASP A N 1
ATOM 2074 C CA . ASP A 1 264 ? -36.845 -8.493 31.951 1.00 68.38 264 ASP A CA 1
ATOM 2075 C C . ASP A 1 264 ? -37.546 -9.832 32.197 1.00 68.38 264 ASP A C 1
ATOM 2077 O O . ASP A 1 264 ? -38.190 -10.372 31.298 1.00 68.38 264 ASP A O 1
ATOM 2081 N N . TRP A 1 265 ? -37.432 -10.360 33.420 1.00 66.81 265 TRP A N 1
ATOM 2082 C CA . TRP A 1 265 ? -38.143 -11.574 33.812 1.00 66.81 265 TRP A CA 1
ATOM 2083 C C . TRP A 1 265 ? -39.646 -11.352 33.631 1.00 66.81 265 TRP A C 1
ATOM 2085 O O . TRP A 1 265 ? -40.248 -10.499 34.293 1.00 66.81 265 TRP A O 1
ATOM 2095 N N . THR A 1 266 ? -40.260 -12.121 32.739 1.00 69.12 266 THR A N 1
ATOM 2096 C CA . THR A 1 266 ? -41.709 -12.170 32.589 1.00 69.12 266 THR A CA 1
ATOM 2097 C C . THR A 1 266 ? -42.248 -13.414 33.301 1.00 69.12 266 THR A C 1
ATOM 2099 O O . THR A 1 266 ? -41.602 -14.460 33.296 1.00 69.12 266 THR A O 1
ATOM 2102 N N . PRO A 1 267 ? -43.458 -13.377 33.889 1.00 59.88 267 PRO A N 1
ATOM 2103 C CA . PRO A 1 267 ? -44.083 -14.570 34.474 1.00 59.88 267 PRO A CA 1
ATOM 2104 C C . PRO A 1 267 ? -44.269 -15.735 33.482 1.00 59.88 267 PRO A C 1
ATOM 2106 O O . PRO A 1 267 ? -44.567 -16.853 33.893 1.00 59.88 267 PRO A O 1
ATOM 2109 N N . GLU A 1 268 ? -44.122 -15.477 32.178 1.00 60.84 268 GLU A N 1
ATOM 2110 C CA . GLU A 1 268 ? -44.154 -16.481 31.113 1.00 60.84 268 GLU A CA 1
ATOM 2111 C C . GLU A 1 268 ? -42.826 -17.263 30.999 1.00 60.84 268 GLU A C 1
ATOM 2113 O O . GLU A 1 268 ? -42.832 -18.415 30.559 1.00 60.84 268 GLU A O 1
ATOM 2118 N N . ASP A 1 269 ? -41.709 -16.709 31.490 1.00 59.78 269 ASP A N 1
ATOM 2119 C CA . ASP A 1 269 ? -40.387 -17.355 31.493 1.00 59.78 269 ASP A CA 1
ATOM 2120 C C . ASP A 1 269 ? -40.297 -18.517 32.498 1.00 59.78 269 ASP A C 1
ATOM 2122 O O . ASP A 1 269 ? -39.603 -19.507 32.247 1.00 59.78 269 ASP A O 1
ATOM 2126 N N . ASP A 1 270 ? -41.087 -18.479 33.580 1.00 54.75 270 ASP A N 1
ATOM 2127 C CA . ASP A 1 270 ? -41.257 -19.607 34.515 1.00 54.75 270 ASP A CA 1
ATOM 2128 C C . ASP A 1 270 ? -41.925 -20.821 33.844 1.00 54.75 270 ASP A C 1
ATOM 2130 O O . ASP A 1 270 ? -41.733 -21.967 34.261 1.00 54.75 270 ASP A O 1
ATOM 2134 N N . VAL A 1 271 ? -42.688 -20.594 32.771 1.00 51.34 271 VAL A N 1
ATOM 2135 C CA . VAL A 1 271 ? -43.387 -21.647 32.019 1.00 51.34 271 VAL A CA 1
ATOM 2136 C C . VAL A 1 271 ? -42.488 -22.242 30.924 1.00 51.34 271 VAL A C 1
ATOM 2138 O O . VAL A 1 271 ? -42.739 -23.351 30.446 1.00 51.34 271 VAL A O 1
ATOM 2141 N N . SER A 1 272 ? -41.396 -21.555 30.567 1.00 47.50 272 SER A N 1
ATOM 2142 C CA . SER A 1 272 ? -40.485 -21.936 29.478 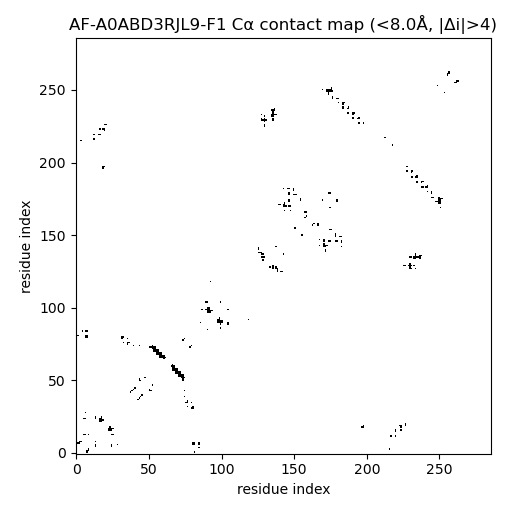1.00 47.50 272 SER A CA 1
ATOM 2143 C C . SER A 1 272 ? -39.207 -22.652 29.940 1.00 47.50 272 SER A C 1
ATOM 2145 O O . SER A 1 272 ? -38.421 -23.129 29.117 1.00 47.50 272 SER A O 1
ATOM 2147 N N . PHE A 1 273 ? -39.036 -22.885 31.249 1.00 42.72 273 PHE A N 1
ATOM 2148 C CA . PHE A 1 273 ? -37.981 -23.776 31.769 1.00 42.72 273 PHE A CA 1
ATOM 2149 C C . PHE A 1 273 ? -38.157 -25.249 31.321 1.00 42.72 273 PHE A C 1
ATOM 2151 O O . PHE A 1 273 ? -37.320 -26.107 31.610 1.00 42.72 273 PHE A O 1
ATOM 2158 N N . GLY A 1 274 ? -39.245 -25.548 30.596 1.00 44.62 274 GLY A N 1
ATOM 2159 C CA . GLY A 1 274 ? -39.641 -26.873 30.130 1.00 44.62 274 GLY A CA 1
ATOM 2160 C C . GLY A 1 274 ? -39.554 -27.153 28.625 1.00 44.62 274 GLY A C 1
ATOM 2161 O O . GLY A 1 274 ? -39.908 -28.269 28.247 1.00 44.62 274 GLY A O 1
ATOM 2162 N N . GLY A 1 275 ? -39.092 -26.250 27.744 1.00 44.44 275 GLY A N 1
ATOM 2163 C CA . GLY A 1 275 ? -38.968 -26.674 26.3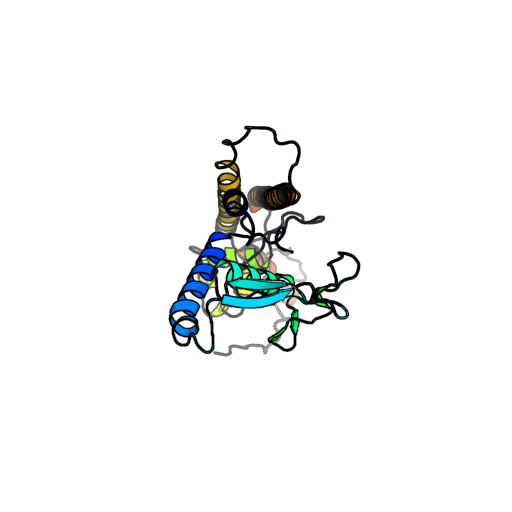40 1.00 44.44 275 GLY A CA 1
ATOM 2164 C C . GLY A 1 275 ? -38.651 -25.649 25.261 1.00 44.44 275 GLY A C 1
ATOM 2165 O O . GLY A 1 275 ? -39.539 -25.297 24.502 1.00 44.44 275 GLY A O 1
ATOM 2166 N N . THR A 1 276 ? -37.359 -25.364 25.054 1.00 42.09 276 THR A N 1
ATOM 2167 C CA . THR A 1 276 ? -36.796 -25.293 23.684 1.00 42.09 276 THR A CA 1
ATOM 2168 C C . THR A 1 276 ? -35.314 -25.692 23.622 1.00 42.09 276 THR A C 1
ATOM 2170 O O . THR A 1 276 ? -34.528 -25.142 22.859 1.00 42.09 276 THR A O 1
ATOM 2173 N N . ARG A 1 277 ? -34.895 -26.703 24.395 1.00 42.31 277 ARG A N 1
ATOM 2174 C CA . ARG A 1 277 ? -33.716 -27.486 23.996 1.00 42.31 277 ARG A CA 1
ATOM 2175 C C . ARG A 1 277 ? -34.193 -28.508 22.978 1.00 42.31 277 ARG A C 1
ATOM 2177 O O . ARG A 1 277 ? -34.814 -29.492 23.368 1.00 42.31 277 ARG A O 1
ATOM 2184 N N . LEU A 1 278 ? -33.916 -28.283 21.695 1.00 39.19 278 LEU A N 1
ATOM 2185 C CA . LEU A 1 278 ? -33.921 -29.379 20.729 1.00 39.19 278 LEU A CA 1
ATOM 2186 C C . LEU A 1 278 ? -32.878 -30.403 21.216 1.00 39.19 278 LEU A C 1
ATOM 2188 O O . LEU A 1 278 ? -31.688 -30.082 21.262 1.00 39.19 278 LEU A O 1
ATOM 2192 N N . PRO A 1 279 ? -33.285 -31.611 21.638 1.00 37.34 279 PRO A N 1
ATOM 2193 C CA . PRO A 1 279 ? -32.338 -32.650 21.990 1.00 37.34 279 PRO A CA 1
ATOM 2194 C C . PRO A 1 279 ? -31.788 -33.208 20.677 1.00 37.34 279 PRO A C 1
ATOM 2196 O O . PRO A 1 279 ? -32.513 -33.903 19.970 1.00 37.34 279 PRO A O 1
ATOM 2199 N N . GLY A 1 280 ? -30.535 -32.901 20.325 1.00 41.44 280 GLY A N 1
ATOM 2200 C CA . GLY A 1 280 ? -29.897 -33.626 19.220 1.00 41.44 280 GLY A CA 1
ATOM 2201 C C . GLY A 1 280 ? -28.790 -32.972 18.400 1.00 41.44 280 GLY A C 1
ATOM 2202 O O . GLY A 1 280 ? -28.350 -33.622 17.463 1.00 41.44 280 GLY A O 1
ATOM 2203 N N . THR A 1 281 ? -28.284 -31.774 18.698 1.00 37.38 281 THR A N 1
ATOM 2204 C CA . THR A 1 281 ? -27.105 -31.246 17.973 1.00 37.38 281 THR A CA 1
ATOM 2205 C C . THR A 1 281 ? -25.909 -31.104 18.900 1.00 37.38 281 THR A C 1
ATOM 2207 O O . THR A 1 281 ? -25.379 -30.021 19.128 1.00 37.38 281 THR A O 1
ATOM 2210 N N . ALA A 1 282 ? -25.492 -32.244 19.449 1.00 40.78 282 ALA A N 1
ATOM 2211 C CA . ALA A 1 282 ? -24.106 -32.459 19.822 1.00 40.78 282 ALA A CA 1
ATOM 2212 C C . ALA A 1 282 ? -23.326 -32.764 18.535 1.00 40.78 282 ALA A C 1
ATOM 2214 O O . ALA A 1 282 ? -23.094 -33.925 18.223 1.00 40.78 282 ALA A O 1
ATOM 2215 N N . ASN A 1 283 ? -22.935 -31.731 17.790 1.00 34.59 283 ASN A N 1
ATOM 2216 C CA . ASN A 1 283 ? -21.823 -31.870 16.852 1.00 34.59 283 ASN A CA 1
ATOM 2217 C C . ASN A 1 283 ? -20.552 -31.474 17.601 1.00 34.59 283 ASN A C 1
ATOM 2219 O O . ASN A 1 283 ? -19.999 -30.396 17.416 1.00 34.59 283 ASN A O 1
ATOM 2223 N N . TYR A 1 284 ? -20.150 -32.356 18.515 1.00 40.28 284 TYR A N 1
ATOM 2224 C CA . TYR A 1 284 ? -18.739 -32.533 18.810 1.00 40.28 284 TYR A CA 1
ATOM 2225 C C . TYR A 1 284 ? -18.179 -33.379 17.670 1.00 40.28 284 TYR A C 1
ATOM 2227 O O . TYR A 1 284 ? -18.425 -34.582 17.636 1.00 40.28 284 TYR A O 1
ATOM 2235 N N . ASP A 1 285 ? -17.450 -32.752 16.756 1.00 37.41 285 ASP A N 1
ATOM 2236 C CA . ASP A 1 285 ? -16.522 -33.448 15.871 1.00 37.41 285 ASP A CA 1
ATOM 2237 C C . ASP A 1 285 ? -15.115 -32.921 16.190 1.00 37.41 285 ASP A C 1
ATOM 2239 O O . ASP A 1 285 ? -14.840 -31.735 16.022 1.00 37.41 285 ASP A O 1
ATOM 2243 N N . TRP A 1 286 ? -14.344 -33.832 16.797 1.00 49.53 286 TRP A N 1
ATOM 2244 C CA . TRP A 1 286 ? -12.889 -33.924 17.016 1.00 49.53 286 TRP A CA 1
ATOM 2245 C C . TRP A 1 286 ? -11.976 -32.805 16.484 1.00 49.53 286 TRP A C 1
ATOM 2247 O O . TRP A 1 286 ? -11.991 -32.501 15.273 1.00 49.53 286 TRP A O 1
#

pLDDT: mean 79.64, std 17.2, range [34.59, 96.44]

Secondary structure (DSSP, 8-state):
-TTTSGGGS-HHHHHHHHT-SS--HHHHHHHHHHHHHHHIIIIITT-TTTS-SEEEEEES--SS---EEEEEE-S-HHHHHHHHHHHHHHEEEETTEEEE-TTGGGPPP-SSS-----PPPSS--------TT--SPPPHHHHHHHHHHT--GGGGGGGSGGGTTTHHHHTTS---HHHHHHHHHHHHHHHHHHHHHHHHTTTT------S---HHHHHHHHHHHHHHHHHHHHHHHHHHHHHTGGGSPPHHHHHHHHTT-SSPPPTTHHHHTTS---TT------

Solvent-accessible surface area (backbone atoms only — not comparable to full-atom values): 17641 Å² total; per-residue (Å²): 120,77,74,78,47,72,86,55,50,54,68,77,57,42,54,62,35,48,64,31,88,91,45,58,46,61,65,57,48,52,54,49,52,51,49,42,51,48,43,37,69,70,49,39,66,71,38,51,87,86,37,46,62,57,48,77,42,74,52,82,53,71,92,89,50,88,36,51,77,42,80,41,81,40,92,40,63,69,56,48,48,49,51,52,53,47,49,76,74,40,48,45,83,54,96,93,38,83,42,76,46,84,78,61,53,74,64,75,92,64,90,76,91,66,80,78,81,80,74,82,74,93,66,96,77,79,74,82,60,54,55,95,89,51,76,19,73,70,48,66,68,50,50,23,51,40,43,58,73,51,55,43,84,92,56,43,69,53,72,37,78,92,29,66,90,46,40,71,64,53,28,72,48,55,55,41,67,69,40,46,50,54,37,40,47,51,52,42,52,50,38,50,51,55,53,43,62,54,46,75,76,57,84,80,71,94,73,80,94,65,102,65,80,46,76,61,56,54,52,51,51,50,51,48,50,47,51,52,48,18,42,49,38,28,41,54,41,40,51,53,55,62,73,45,51,88,78,56,74,28,46,68,56,56,52,42,53,76,68,54,75,76,56,80,89,48,88,65,56,76,69,50,83,76,72,82,77,77,87,80,82,82,80,81,76,132

Organism: NCBI:txid382380

Mean predicted aligned error: 12.52 Å

InterPro domains:
  IPR015353 Rubisco LSMT, substrate-binding domain [PF09273] (136-231)
  IPR036464 Rubisco LSMT, substrate-binding domain superfamily [G3DSA:3.90.1420.10] (124-255)
  IPR036464 Rubisco LSMT, substrate-binding domain superfamily [SSF81822] (140-265)
  IPR046341 SET domain superfamily [SSF82199] (5-111)

Foldseek 3Di:
DQDAQLLNDDPVLLVLCCLFPVDVPVVVLVVLLVVLVVCVVPPQVVDCVVRPQWDWDFPDDDDDDRGDTDIDGPSDSVVSSVVVSCQVQAWDCDPNDTDHDPPVSPDDDDPPPDDDPDDDDPDPDFDQAQDDPDQLDGDLLLQLVQLVVLQDDPRCCCVDPVNPVCSSVQSSFAADLVSLLNSLVVLLVVLVVSLCSSPVVPPPDPDDDDPDCDPSNVVSVVSSVSSNNSSVSNNVVSVVVNVCSVVGDHPVNVVCVVVVVPPDDDPVVVVPVPDDPPPDPPPPDD

Sequence (286 aa):
MSVLHPLMWTDRRQEAMQRSSTKKIYRLLDDIDDDSTWLNEKLWSSDRTRFPETVSLRVGGGNGEDGNLEERPCFTPLGFRYAVSLVRSRSFYVDGYLRLLPYLDYANHDDYGTREIGGGSVGTSFDVIGGSGSTGEPDPAMMQFLRLAKLGGKDAFLLESIFRGDVWGFMSEPVSEDNEREVVNAVIEACQSALSEMTSEGEGENDSGEESSSKMDRLCSMVCESEREALGRTLTYMRQEAEALDLKEYYQERRLKSLGLDSDWTPEDDVSFGGTRLPGTANYDW

Nearest PDB structures (foldseek):
  1ozv-assembly2_B  TM=7.049E-01  e=1.146E-08  Pisum sativum
  1p0y-assembly1_A  TM=7.072E-01  e=3.396E-08  Pisum sativum
  2h2j-assembly1_A  TM=7.100E-01  e=5.998E-08  Pisum sativum
  1ozv-assembly4_A  TM=7.075E-01  e=6.652E-08  Pisum sativum
  2h21-assembly1_A  TM=6.843E-01  e=2.365E-08  Pisum sativum